Protein AF-A0A023FRC1-F1 (afdb_monomer_lite)

pLDDT: mean 77.92, std 14.31, range [42.81, 95.44]

InterPro domains:
  IPR000718 Peptidase M13 [PS51885] (28-302)
  IPR000718 Peptidase M13 [PTHR11733] (7-263)
  IPR008753 Peptidase M13, N-terminal domain [PF05649] (50-286)
  IPR024079 Metallopeptidase, catalytic domain superfamily [G3DSA:3.40.390.10] (29-72)
  IPR042089 Peptidase M13, domain 2 [G3DSA:1.10.1380.10] (73-301)

Structure (mmCIF, N/CA/C/O backbone):
data_AF-A0A023FRC1-F1
#
_entry.id   AF-A0A023FRC1-F1
#
loop_
_atom_site.group_PDB
_atom_site.id
_atom_site.type_symbol
_atom_site.label_atom_id
_atom_site.label_alt_id
_atom_site.label_comp_id
_atom_site.label_asym_id
_atom_site.label_entity_id
_atom_site.label_seq_id
_atom_site.pdbx_PDB_ins_code
_atom_site.Cartn_x
_atom_site.Cartn_y
_atom_site.Cartn_z
_atom_site.occupancy
_atom_site.B_iso_or_equiv
_atom_site.auth_seq_id
_atom_site.auth_comp_id
_atom_site.auth_asym_id
_atom_site.auth_atom_id
_atom_site.pdbx_PDB_model_num
ATOM 1 N N . MET A 1 1 ? 5.668 -62.336 -7.498 1.00 54.88 1 MET A N 1
ATOM 2 C CA . MET A 1 1 ? 6.835 -61.519 -7.099 1.00 54.88 1 MET A CA 1
ATOM 3 C C . MET A 1 1 ? 7.889 -61.416 -8.204 1.00 54.88 1 MET A C 1
ATOM 5 O O . MET A 1 1 ? 8.344 -60.314 -8.447 1.00 54.88 1 MET A O 1
ATOM 9 N N . LEU A 1 2 ? 8.191 -62.487 -8.959 1.00 43.59 2 LEU A N 1
ATOM 10 C CA . LEU A 1 2 ? 9.060 -62.403 -10.152 1.00 43.59 2 LEU A CA 1
ATOM 11 C C . LEU A 1 2 ? 8.442 -61.577 -11.306 1.00 43.59 2 LEU A C 1
ATOM 13 O O . LEU A 1 2 ? 9.123 -60.779 -11.933 1.00 43.59 2 LEU A O 1
ATOM 17 N N . PHE A 1 3 ? 7.129 -61.704 -11.534 1.00 45.53 3 PHE A N 1
ATOM 18 C CA . PHE A 1 3 ? 6.420 -60.962 -12.589 1.00 45.53 3 PHE A CA 1
ATOM 19 C C . PHE A 1 3 ? 6.357 -59.445 -12.359 1.00 45.53 3 PHE A C 1
ATOM 21 O O . PHE A 1 3 ? 6.369 -58.695 -13.324 1.00 45.53 3 PHE A O 1
ATOM 28 N N . LEU A 1 4 ? 6.349 -58.994 -11.100 1.00 45.00 4 LEU A N 1
ATOM 29 C CA . LEU A 1 4 ? 6.236 -57.573 -10.745 1.00 45.00 4 LEU A CA 1
ATOM 30 C C . LEU A 1 4 ? 7.567 -56.826 -10.950 1.00 45.00 4 LEU A C 1
ATOM 32 O O . LEU A 1 4 ? 7.576 -55.658 -11.324 1.00 45.00 4 LEU A O 1
ATOM 36 N N . ILE A 1 5 ? 8.689 -57.536 -10.782 1.00 53.19 5 ILE A N 1
ATOM 37 C CA . ILE A 1 5 ? 10.047 -57.029 -11.038 1.00 53.19 5 ILE A CA 1
ATOM 38 C C . ILE A 1 5 ? 10.306 -56.935 -12.550 1.00 53.19 5 ILE A C 1
ATOM 40 O O . ILE A 1 5 ? 10.905 -55.969 -13.016 1.00 53.19 5 ILE A O 1
ATOM 44 N N . ILE A 1 6 ? 9.789 -57.889 -13.333 1.00 55.00 6 ILE A N 1
ATOM 45 C CA . ILE A 1 6 ? 9.911 -57.877 -14.799 1.00 55.00 6 ILE A CA 1
ATOM 46 C C . ILE A 1 6 ? 9.065 -56.745 -15.406 1.00 55.00 6 ILE A C 1
ATOM 48 O O . ILE A 1 6 ? 9.533 -56.055 -16.307 1.00 55.00 6 ILE A O 1
ATOM 52 N N . THR A 1 7 ? 7.862 -56.479 -14.884 1.00 53.56 7 THR A N 1
ATOM 53 C CA . THR A 1 7 ? 7.031 -55.361 -15.368 1.00 53.56 7 THR A CA 1
ATOM 54 C C . THR A 1 7 ? 7.587 -53.987 -14.987 1.00 53.56 7 THR A C 1
ATOM 56 O O . THR A 1 7 ? 7.456 -53.059 -15.779 1.00 53.56 7 THR A O 1
ATOM 59 N N . LEU A 1 8 ? 8.253 -53.847 -13.831 1.00 50.69 8 LEU A N 1
ATOM 60 C CA . LEU A 1 8 ? 8.914 -52.591 -13.444 1.00 50.69 8 LEU A CA 1
ATOM 61 C C . LEU A 1 8 ? 10.175 -52.319 -14.284 1.00 50.69 8 LEU A C 1
ATOM 63 O O . LEU A 1 8 ? 10.405 -51.186 -14.697 1.00 50.69 8 LEU A O 1
ATOM 67 N N . GLY A 1 9 ? 10.956 -53.362 -14.593 1.00 51.59 9 GLY A N 1
ATOM 68 C CA . GLY A 1 9 ? 12.144 -53.247 -15.447 1.00 51.59 9 GLY A CA 1
ATOM 69 C C . GLY A 1 9 ? 11.817 -52.850 -16.890 1.00 51.59 9 GLY A C 1
ATOM 70 O O . GLY A 1 9 ? 12.551 -52.071 -17.494 1.00 51.59 9 GLY A O 1
ATOM 71 N N . ILE A 1 10 ? 10.682 -53.318 -17.424 1.00 54.44 10 ILE A N 1
ATOM 72 C CA . ILE A 1 10 ? 10.211 -52.942 -18.766 1.00 54.44 10 ILE A CA 1
ATOM 73 C C . ILE A 1 10 ? 9.696 -51.493 -18.781 1.00 54.44 10 ILE A C 1
ATOM 75 O O . ILE A 1 10 ? 9.973 -50.778 -19.739 1.00 54.44 10 ILE A O 1
ATOM 79 N N . LEU A 1 11 ? 9.044 -51.019 -17.708 1.00 49.12 11 LEU A N 1
ATOM 80 C CA . LEU A 1 11 ? 8.575 -49.629 -17.616 1.00 49.12 11 LEU A CA 1
ATOM 81 C C . LEU A 1 11 ? 9.739 -48.621 -17.492 1.00 49.12 11 LEU A C 1
ATOM 83 O O . LEU A 1 11 ? 9.712 -47.570 -18.133 1.00 49.12 11 LEU A O 1
ATOM 87 N N . CYS A 1 12 ? 10.793 -48.955 -16.735 1.00 50.50 12 CYS A N 1
ATOM 88 C CA . CYS A 1 12 ? 12.000 -48.124 -16.630 1.00 50.50 12 CYS A CA 1
ATOM 89 C C . CYS A 1 12 ? 12.817 -48.089 -17.933 1.00 50.50 12 CYS A C 1
ATOM 91 O O . CYS A 1 12 ? 13.351 -47.039 -18.284 1.00 50.50 12 CYS A O 1
ATOM 93 N N . ALA A 1 13 ? 12.872 -49.186 -18.696 1.00 49.69 13 ALA A N 1
ATOM 94 C CA . ALA A 1 13 ? 13.546 -49.198 -19.998 1.00 49.69 13 ALA A CA 1
ATOM 95 C C . ALA A 1 13 ? 12.800 -48.368 -21.063 1.00 49.69 13 ALA A C 1
ATOM 97 O O . ALA A 1 13 ? 13.441 -47.747 -21.910 1.00 49.69 13 ALA A O 1
ATOM 98 N N . THR A 1 14 ? 11.464 -48.293 -20.997 1.00 48.06 14 THR A N 1
ATOM 99 C CA . THR A 1 14 ? 10.665 -47.478 -21.930 1.00 48.06 14 THR A CA 1
ATOM 100 C C . THR A 1 14 ? 10.698 -45.978 -21.635 1.00 48.06 14 THR A C 1
ATOM 102 O O . THR A 1 14 ? 10.505 -45.188 -22.552 1.00 48.06 14 THR A O 1
ATOM 105 N N . ILE A 1 15 ? 10.985 -45.563 -20.395 1.00 50.31 15 ILE A N 1
ATOM 106 C CA . ILE A 1 15 ? 11.147 -44.135 -20.056 1.00 50.31 15 ILE A CA 1
ATOM 107 C C . ILE A 1 15 ? 12.578 -43.651 -20.370 1.00 50.31 15 ILE A C 1
ATOM 109 O O . ILE A 1 15 ? 12.763 -42.489 -20.715 1.00 50.31 15 ILE A O 1
ATOM 113 N N . CYS A 1 16 ? 13.575 -44.545 -20.380 1.00 48.94 16 CYS A N 1
ATOM 114 C CA . CYS A 1 16 ? 14.953 -44.217 -20.778 1.00 48.94 16 CYS A CA 1
ATOM 115 C C . CYS A 1 16 ? 15.256 -44.382 -22.281 1.00 48.94 16 CYS A C 1
ATOM 117 O O . CYS A 1 16 ? 16.395 -44.179 -22.690 1.00 48.94 16 CYS A O 1
ATOM 119 N N . THR A 1 17 ? 14.273 -44.725 -23.121 1.00 50.28 17 THR A N 1
ATOM 120 C CA . THR A 1 17 ? 14.446 -44.805 -24.587 1.00 50.28 17 THR A CA 1
ATOM 121 C C . THR A 1 17 ? 13.274 -44.173 -25.339 1.00 50.28 17 THR A C 1
ATOM 123 O O . THR A 1 17 ? 12.735 -44.729 -26.289 1.00 50.28 17 THR A O 1
ATOM 126 N N . SER A 1 18 ? 12.892 -42.953 -24.957 1.00 44.12 18 SER A N 1
ATOM 127 C CA . SER A 1 18 ? 12.226 -42.049 -25.902 1.00 44.12 18 SER A CA 1
ATOM 128 C C . SER A 1 18 ? 13.284 -41.435 -26.828 1.00 44.12 18 SER A C 1
ATOM 130 O O . SER A 1 18 ? 13.546 -40.233 -26.784 1.00 44.12 18 SER A O 1
ATOM 132 N N . GLU A 1 19 ? 13.909 -42.258 -27.672 1.00 50.81 19 GLU A N 1
ATOM 133 C CA . GLU A 1 19 ? 14.517 -41.744 -28.897 1.00 50.81 19 GLU A CA 1
ATOM 134 C C . GLU A 1 19 ? 13.359 -41.258 -29.772 1.00 50.81 19 GLU A C 1
ATOM 136 O O . GLU A 1 19 ? 12.632 -42.049 -30.378 1.00 50.81 19 GLU A O 1
ATOM 141 N N . GLY A 1 20 ? 13.124 -39.942 -29.769 1.00 46.12 20 GLY A N 1
ATOM 142 C CA . GLY A 1 20 ? 12.198 -39.325 -30.707 1.00 46.12 20 GLY A CA 1
ATOM 143 C C . GLY A 1 20 ? 12.551 -39.789 -32.118 1.00 46.12 20 GLY A C 1
ATOM 144 O O . GLY A 1 20 ? 13.726 -39.799 -32.486 1.00 46.12 20 GLY A O 1
ATOM 145 N N . GLN A 1 21 ? 11.545 -40.214 -32.891 1.00 46.22 21 GLN A N 1
ATOM 146 C CA . GLN A 1 21 ? 11.734 -40.567 -34.298 1.00 46.22 21 GLN A CA 1
ATOM 147 C C . GLN A 1 21 ? 12.604 -39.493 -34.967 1.00 46.22 21 GLN A C 1
ATOM 149 O O . GLN A 1 21 ? 12.268 -38.311 -34.842 1.00 46.22 21 GLN A O 1
ATOM 154 N N . PRO A 1 22 ? 13.693 -39.858 -35.671 1.00 46.12 22 PRO A N 1
ATOM 155 C CA . PRO A 1 22 ? 14.530 -38.877 -36.335 1.00 46.12 22 PRO A CA 1
ATOM 156 C C . PRO A 1 22 ? 13.689 -38.242 -37.436 1.00 46.12 22 PRO A C 1
ATOM 158 O O . PRO A 1 22 ? 13.474 -38.823 -38.503 1.00 46.12 22 PRO A O 1
ATOM 161 N N . SER A 1 23 ? 13.156 -37.054 -37.157 1.00 51.59 23 SER A N 1
ATOM 162 C CA . SER A 1 23 ? 12.504 -36.246 -38.167 1.00 51.59 23 SER A CA 1
ATOM 163 C C . SER A 1 23 ? 13.547 -35.970 -39.241 1.00 51.59 23 SER A C 1
ATOM 165 O O . SER A 1 23 ? 14.609 -35.409 -38.966 1.00 51.59 23 SER A O 1
ATOM 167 N N . LEU A 1 24 ? 13.259 -36.415 -40.461 1.00 54.09 24 LEU A N 1
ATOM 168 C CA . LEU A 1 24 ? 14.070 -36.227 -41.659 1.00 54.09 24 LEU A CA 1
ATOM 169 C C . LEU A 1 24 ? 14.078 -34.744 -42.057 1.00 54.09 24 LEU A C 1
ATOM 171 O O . LEU A 1 24 ? 13.397 -34.339 -42.993 1.00 54.09 24 LEU A O 1
ATOM 175 N N . ARG A 1 25 ? 14.824 -33.955 -41.283 1.00 52.91 25 ARG A N 1
ATOM 176 C CA . ARG A 1 25 ? 15.473 -32.667 -41.553 1.00 52.91 25 ARG A CA 1
ATOM 177 C C . ARG A 1 25 ? 15.903 -32.111 -40.199 1.00 52.91 25 ARG A C 1
ATOM 179 O O . ARG A 1 25 ? 15.085 -31.606 -39.441 1.00 52.91 25 ARG A O 1
ATOM 186 N N . ASN A 1 26 ? 17.201 -32.182 -39.916 1.00 58.50 26 ASN A N 1
ATOM 187 C CA . ASN A 1 26 ? 17.815 -31.335 -38.900 1.00 58.50 26 ASN A CA 1
ATOM 188 C C . ASN A 1 26 ? 17.793 -29.894 -39.428 1.00 58.50 26 ASN A C 1
ATOM 190 O O . ASN A 1 26 ? 18.807 -29.388 -39.910 1.00 58.50 26 ASN A O 1
ATOM 194 N N . GLU A 1 27 ? 16.630 -29.248 -39.406 1.00 75.00 27 GLU A N 1
ATOM 195 C CA . GLU A 1 27 ? 16.525 -27.799 -39.561 1.00 75.00 27 GLU A CA 1
ATOM 196 C C . GLU A 1 27 ? 17.062 -27.171 -38.272 1.00 75.00 27 GLU A C 1
ATOM 198 O O . GLU A 1 27 ? 16.331 -26.743 -37.385 1.00 75.00 27 GLU A O 1
ATOM 203 N N . VAL A 1 28 ? 18.391 -27.198 -38.134 1.00 82.25 28 VAL A N 1
ATOM 204 C CA . VAL A 1 28 ? 19.086 -26.439 -37.100 1.00 82.25 28 VAL A CA 1
ATOM 205 C C . VAL A 1 28 ? 18.843 -24.973 -37.415 1.00 82.25 28 VAL A C 1
ATOM 207 O O . VAL A 1 28 ? 19.271 -24.482 -38.465 1.00 82.25 28 VAL A O 1
ATOM 210 N N . CYS A 1 29 ? 18.151 -24.283 -36.511 1.00 83.31 29 CYS A N 1
ATOM 211 C CA . CYS A 1 29 ? 17.964 -22.849 -36.627 1.00 83.31 29 CYS A CA 1
ATOM 212 C C . CYS A 1 29 ? 19.338 -22.167 -36.632 1.00 83.31 29 CYS A C 1
ATOM 214 O O . CYS A 1 29 ? 20.086 -22.225 -35.656 1.00 83.31 29 CYS A O 1
ATOM 216 N N . ASN A 1 30 ? 19.685 -21.557 -37.764 1.00 84.94 30 ASN A N 1
ATOM 217 C CA . ASN A 1 30 ? 20.978 -20.909 -37.979 1.00 84.94 30 ASN A CA 1
ATOM 218 C C . ASN A 1 30 ? 20.914 -19.381 -37.888 1.00 84.94 30 ASN A C 1
ATOM 220 O O . ASN A 1 30 ? 21.939 -18.725 -38.110 1.00 84.94 30 ASN A O 1
ATOM 224 N N . GLU A 1 31 ? 19.737 -18.845 -37.565 1.00 90.44 31 GLU A N 1
ATOM 225 C CA . GLU A 1 31 ? 19.507 -17.431 -37.286 1.00 90.44 31 GLU A CA 1
ATOM 226 C C . GLU A 1 31 ? 20.343 -16.981 -36.082 1.00 90.44 31 GLU A C 1
ATOM 228 O O . GLU A 1 31 ? 20.708 -17.784 -35.213 1.00 90.44 31 GLU A O 1
ATOM 233 N N . THR A 1 32 ? 20.701 -15.700 -36.062 1.00 87.94 32 THR A N 1
ATOM 234 C CA . THR A 1 32 ? 21.573 -15.122 -35.032 1.00 87.94 32 THR A CA 1
ATOM 235 C C . THR A 1 32 ? 20.936 -15.270 -33.656 1.00 87.94 32 THR A C 1
ATOM 237 O O . THR A 1 32 ? 21.582 -15.727 -32.719 1.00 87.94 32 THR A O 1
ATOM 240 N N . GLU A 1 33 ? 19.639 -15.010 -33.578 1.00 81.25 33 GLU A N 1
ATOM 241 C CA . GLU A 1 33 ? 18.806 -15.074 -32.387 1.00 81.25 33 GLU A CA 1
ATOM 242 C C . GLU A 1 33 ? 18.804 -16.487 -31.784 1.00 81.25 33 GLU A C 1
ATOM 244 O O . GLU A 1 33 ? 18.966 -16.660 -30.578 1.00 81.25 33 GLU A O 1
ATOM 249 N N . CYS A 1 34 ? 18.710 -17.521 -32.628 1.00 84.75 34 CYS A N 1
ATOM 250 C CA . CYS A 1 34 ? 18.784 -18.915 -32.192 1.00 84.75 34 CYS A CA 1
ATOM 251 C C . CYS A 1 34 ? 20.164 -19.289 -31.642 1.00 84.75 34 CYS A C 1
ATOM 253 O O . CYS A 1 34 ? 20.260 -20.054 -30.682 1.00 84.75 34 CYS A O 1
ATOM 255 N N . LYS A 1 35 ? 21.241 -18.767 -32.240 1.00 90.38 35 LYS A N 1
ATOM 256 C CA . LYS A 1 35 ? 22.614 -19.023 -31.780 1.00 90.38 35 LYS A CA 1
ATOM 257 C C . LYS A 1 35 ? 22.910 -18.307 -30.469 1.00 90.38 35 LYS A C 1
ATOM 259 O O . LYS A 1 35 ? 23.503 -18.917 -29.587 1.00 90.38 35 LYS A O 1
ATOM 264 N N . GLU A 1 36 ? 22.475 -17.057 -30.338 1.00 83.06 36 GLU A N 1
ATOM 265 C CA . GLU A 1 36 ? 22.588 -16.276 -29.104 1.00 83.06 36 GLU A CA 1
ATOM 266 C C . GLU A 1 36 ? 21.811 -16.944 -27.967 1.00 83.06 36 GLU A C 1
ATOM 268 O O . GLU A 1 36 ? 22.371 -17.183 -26.900 1.00 83.06 36 GLU A O 1
ATOM 273 N N . PHE A 1 37 ? 20.568 -17.359 -28.220 1.00 79.31 37 PHE A N 1
ATOM 274 C CA . PHE A 1 37 ? 19.750 -18.052 -27.226 1.00 79.31 37 PHE A CA 1
ATOM 275 C C . PHE A 1 37 ? 20.332 -19.414 -26.820 1.00 79.31 37 PHE A C 1
ATOM 277 O O . PHE A 1 37 ? 20.408 -19.735 -25.636 1.00 79.31 37 PHE A O 1
ATOM 284 N N . ALA A 1 38 ? 20.803 -20.211 -27.784 1.00 88.81 38 ALA A N 1
ATOM 285 C CA . ALA A 1 38 ? 21.448 -21.489 -27.489 1.00 88.81 38 ALA A CA 1
ATOM 286 C C . ALA A 1 38 ? 22.764 -21.318 -26.713 1.00 88.81 38 ALA A C 1
ATOM 288 O O . ALA A 1 38 ? 23.109 -22.173 -25.896 1.00 88.81 38 ALA A O 1
ATOM 289 N N . GLN A 1 39 ? 23.507 -20.240 -26.972 1.00 87.94 39 GLN A N 1
ATOM 290 C CA . GLN A 1 39 ? 24.715 -19.913 -26.223 1.00 87.94 39 GLN A CA 1
ATOM 291 C C . GLN A 1 39 ? 24.378 -19.498 -24.789 1.00 87.94 39 GLN A C 1
ATOM 293 O O . GLN A 1 39 ? 25.042 -19.961 -23.867 1.00 87.94 39 GLN A O 1
ATOM 298 N N . GLU A 1 40 ? 23.330 -18.698 -24.598 1.00 82.94 40 GLU A N 1
ATOM 299 C CA . GLU A 1 40 ? 22.865 -18.283 -23.274 1.00 82.94 40 GLU A CA 1
ATOM 300 C C . GLU A 1 40 ? 22.461 -19.486 -22.414 1.00 82.94 40 GLU A C 1
ATOM 302 O O . GLU A 1 40 ? 22.956 -19.634 -21.300 1.00 82.94 40 GLU A O 1
ATOM 307 N N . ILE A 1 41 ? 21.668 -20.414 -22.965 1.00 84.56 41 ILE A N 1
ATOM 308 C CA . ILE A 1 41 ? 21.308 -21.663 -22.273 1.00 84.56 41 ILE A CA 1
ATOM 309 C C . ILE A 1 41 ? 22.569 -22.436 -21.871 1.00 84.56 41 ILE A C 1
ATOM 311 O O . ILE A 1 41 ? 22.711 -22.838 -20.720 1.00 84.56 41 ILE A O 1
ATOM 315 N N . LYS A 1 42 ? 23.520 -22.616 -22.796 1.00 88.19 42 LYS A N 1
ATOM 316 C CA . LYS A 1 42 ? 24.766 -23.349 -22.516 1.00 88.19 42 LYS A CA 1
ATOM 317 C C . LYS A 1 42 ? 25.620 -22.698 -21.435 1.00 88.19 42 LYS A C 1
ATOM 319 O O . LYS A 1 42 ? 26.295 -23.417 -20.708 1.00 88.19 42 LYS A O 1
ATOM 324 N N . ASN A 1 43 ? 25.620 -21.371 -21.351 1.00 86.50 43 ASN A N 1
ATOM 325 C CA . ASN A 1 43 ? 26.393 -20.645 -20.348 1.00 86.50 43 ASN A CA 1
ATOM 326 C C . ASN A 1 43 ? 25.833 -20.854 -18.928 1.00 86.50 43 ASN A C 1
ATOM 328 O O . ASN A 1 43 ? 26.593 -20.774 -17.968 1.00 86.50 43 ASN A O 1
ATOM 332 N N . GLN A 1 44 ? 24.534 -21.140 -18.795 1.00 86.38 44 GLN A N 1
ATOM 333 C CA . GLN A 1 44 ? 23.852 -21.346 -17.509 1.00 86.38 44 GLN A CA 1
ATOM 334 C C . GLN A 1 44 ? 23.908 -22.804 -17.018 1.00 86.38 44 GLN A C 1
ATOM 336 O O . GLN A 1 44 ? 23.834 -23.069 -15.815 1.00 86.38 44 GLN A O 1
ATOM 341 N N . MET A 1 45 ? 24.083 -23.750 -17.941 1.00 90.12 45 MET A N 1
ATOM 342 C CA . MET A 1 45 ? 24.200 -25.174 -17.633 1.00 90.12 45 MET A CA 1
ATOM 343 C C . MET A 1 45 ? 25.449 -25.470 -16.800 1.00 90.12 45 MET A C 1
ATOM 345 O O . MET A 1 45 ? 26.536 -24.974 -17.101 1.00 90.12 45 MET A O 1
ATOM 349 N N . GLY A 1 46 ? 25.305 -26.300 -15.767 1.00 89.81 46 GLY A N 1
ATOM 350 C CA . GLY A 1 46 ? 26.421 -26.781 -14.954 1.00 89.81 46 GLY A CA 1
ATOM 351 C C . GLY A 1 46 ? 27.072 -28.042 -15.517 1.00 89.81 46 GLY A C 1
ATOM 352 O O . GLY A 1 46 ? 26.816 -28.469 -16.642 1.00 89.81 46 GLY A O 1
ATOM 353 N N . SER A 1 47 ? 27.964 -28.640 -14.729 1.00 93.06 47 SER A N 1
ATOM 354 C CA . SER A 1 47 ? 28.814 -29.757 -15.163 1.00 93.06 47 SER A CA 1
ATOM 355 C C . SER A 1 47 ? 28.237 -31.145 -14.879 1.00 93.06 47 SER A C 1
ATOM 357 O O . SER A 1 47 ? 28.787 -32.133 -15.369 1.00 93.06 47 SER A O 1
ATOM 359 N N . SER A 1 48 ? 27.165 -31.242 -14.089 1.00 91.62 48 SER A N 1
ATOM 360 C CA . SER A 1 48 ? 26.564 -32.530 -13.725 1.00 91.62 48 SER A CA 1
ATOM 361 C C . SER A 1 48 ? 25.847 -33.191 -14.895 1.00 91.62 48 SER A C 1
ATOM 363 O O . SER A 1 48 ? 25.375 -32.522 -15.802 1.00 91.62 48 SER A O 1
ATOM 365 N N . GLU A 1 49 ? 25.713 -34.516 -14.879 1.00 92.38 49 GLU A N 1
ATOM 366 C CA . GLU A 1 49 ? 24.871 -35.209 -15.857 1.00 92.38 49 GLU A CA 1
ATOM 367 C C . GLU A 1 49 ? 23.374 -35.033 -15.537 1.00 92.38 49 GLU A C 1
ATOM 369 O O . GLU A 1 49 ? 22.990 -35.109 -14.365 1.00 92.38 49 GLU A O 1
ATOM 374 N N . PRO A 1 50 ? 22.496 -34.913 -16.554 1.00 87.38 50 PRO A N 1
ATOM 375 C CA . PRO A 1 50 ? 21.065 -34.660 -16.354 1.00 87.38 50 PRO A CA 1
ATOM 376 C C . PRO A 1 50 ? 20.353 -35.753 -15.552 1.00 87.38 50 PRO A C 1
ATOM 378 O O . PRO A 1 50 ? 19.377 -35.477 -14.863 1.00 87.38 50 PRO A O 1
ATOM 381 N N . CYS A 1 51 ? 20.825 -36.998 -15.638 1.00 91.62 51 CYS A N 1
ATOM 382 C CA . CYS A 1 51 ? 20.235 -38.133 -14.927 1.00 91.62 51 CYS A CA 1
ATOM 383 C C . CYS A 1 51 ? 20.728 -38.276 -13.478 1.00 91.62 51 CYS A C 1
ATOM 385 O O . CYS A 1 51 ? 20.184 -39.098 -12.744 1.00 91.62 51 CYS A O 1
ATOM 387 N N . HIS A 1 52 ? 21.747 -37.510 -13.079 1.00 91.25 52 HIS A N 1
ATOM 388 C CA . HIS A 1 52 ? 22.342 -37.551 -11.743 1.00 91.25 52 HIS A CA 1
ATOM 389 C C . HIS A 1 52 ? 21.942 -36.329 -10.914 1.00 91.25 52 HIS A C 1
ATOM 391 O O . HIS A 1 52 ? 21.480 -36.479 -9.786 1.00 91.25 52 HIS A O 1
ATOM 397 N N . ASP A 1 53 ? 22.073 -35.135 -11.490 1.00 84.69 53 ASP A N 1
ATOM 398 C CA . ASP A 1 53 ? 21.648 -33.879 -10.882 1.00 84.69 53 ASP A CA 1
AT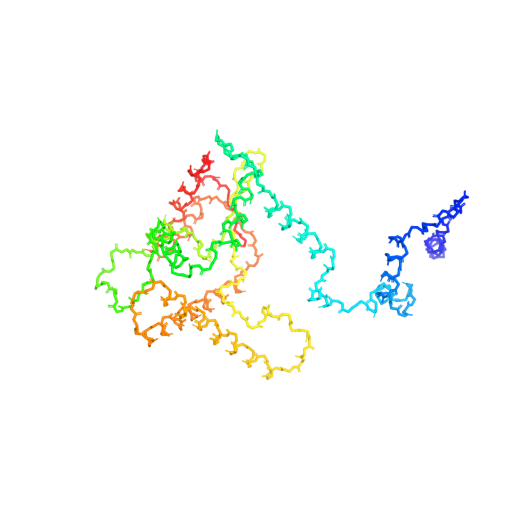OM 399 C C . ASP A 1 53 ? 21.145 -32.954 -11.993 1.00 84.69 53 ASP A C 1
ATOM 401 O O . ASP A 1 53 ? 21.889 -32.173 -12.589 1.00 84.69 53 ASP A O 1
ATOM 405 N N . PHE A 1 54 ? 19.856 -33.097 -12.311 1.00 89.94 54 PHE A N 1
ATOM 406 C CA . PHE A 1 54 ? 19.208 -32.294 -13.344 1.00 89.94 54 PHE A CA 1
ATOM 407 C C . PHE A 1 54 ? 19.220 -30.801 -12.996 1.00 89.94 54 PHE A C 1
ATOM 409 O O . PHE A 1 54 ? 19.318 -29.966 -13.893 1.00 89.94 54 PHE A O 1
ATOM 416 N N . HIS A 1 55 ? 19.163 -30.461 -11.704 1.00 84.50 55 HIS A N 1
ATOM 417 C CA . HIS A 1 55 ? 19.207 -29.077 -11.254 1.00 84.50 55 HIS A CA 1
ATOM 418 C C . HIS A 1 55 ? 20.574 -28.456 -11.554 1.00 84.50 55 HIS A C 1
ATOM 420 O O . HIS A 1 55 ? 20.635 -27.414 -12.198 1.00 84.50 55 HIS A O 1
ATOM 426 N N . ASN A 1 56 ? 21.681 -29.111 -11.194 1.00 89.31 56 ASN A N 1
ATOM 427 C CA . ASN A 1 56 ? 23.012 -28.631 -11.565 1.00 89.31 56 ASN A CA 1
ATOM 428 C C . ASN A 1 56 ? 23.258 -28.712 -13.081 1.00 89.31 56 ASN A C 1
ATOM 430 O O . ASN A 1 56 ? 23.872 -27.813 -13.640 1.00 89.31 56 ASN A O 1
ATOM 434 N N . TYR A 1 57 ? 22.757 -29.725 -13.787 1.00 91.50 57 TYR A N 1
ATOM 435 C CA . TYR A 1 57 ? 22.899 -29.783 -15.245 1.00 91.50 57 TYR A CA 1
ATOM 436 C C . TYR A 1 57 ? 22.272 -28.564 -15.938 1.00 91.50 57 TYR A C 1
ATOM 438 O O . TYR A 1 57 ? 22.891 -27.978 -16.822 1.00 91.50 57 TYR A O 1
ATOM 446 N N . VAL A 1 58 ? 21.067 -28.157 -15.526 1.00 86.56 58 VAL A N 1
ATOM 447 C CA . VAL A 1 58 ? 20.348 -27.032 -16.147 1.00 86.56 58 VAL A CA 1
ATOM 448 C C . VAL A 1 58 ? 20.788 -25.677 -15.584 1.00 86.56 58 VAL A C 1
ATOM 450 O O . VAL A 1 58 ? 20.939 -24.732 -16.351 1.00 86.56 58 VAL A O 1
ATOM 453 N N . CYS A 1 59 ? 21.027 -25.587 -14.275 1.00 85.00 59 CYS A N 1
ATOM 454 C CA . CYS A 1 59 ? 21.218 -24.330 -13.546 1.00 85.00 59 CYS A CA 1
ATOM 455 C C . CYS A 1 59 ? 22.563 -24.236 -12.810 1.00 85.00 59 CYS A C 1
ATOM 457 O O . CYS A 1 59 ? 22.776 -23.318 -12.031 1.00 85.00 59 CYS A O 1
ATOM 459 N N . GLY A 1 60 ? 23.483 -25.183 -12.972 1.00 85.81 60 GLY A N 1
ATOM 460 C CA . GLY A 1 60 ? 24.664 -25.271 -12.105 1.00 85.81 60 GLY A CA 1
ATOM 461 C C . GLY A 1 60 ? 25.684 -24.148 -12.278 1.00 85.81 60 GLY A C 1
ATOM 462 O O . GLY A 1 60 ? 26.494 -23.950 -11.379 1.00 85.81 60 GLY A O 1
ATOM 463 N N . ASN A 1 61 ? 25.632 -23.414 -13.392 1.00 87.19 61 ASN A N 1
ATOM 464 C CA . ASN A 1 61 ? 26.352 -22.151 -13.579 1.00 87.19 61 ASN A CA 1
ATOM 465 C C . ASN A 1 61 ? 25.405 -20.939 -13.565 1.00 87.19 61 ASN A C 1
ATOM 467 O O . ASN A 1 61 ? 25.852 -19.800 -13.709 1.00 87.19 61 ASN A O 1
ATOM 471 N N . TRP A 1 62 ? 24.101 -21.168 -13.405 1.00 78.19 62 TRP A N 1
ATOM 472 C CA . TRP A 1 62 ? 23.126 -20.112 -13.209 1.00 78.19 62 TRP A CA 1
ATOM 473 C C . TRP A 1 62 ? 23.306 -19.567 -11.797 1.00 78.19 62 TRP A C 1
ATOM 475 O O . TRP A 1 62 ? 23.080 -20.256 -10.808 1.00 78.19 62 TRP A O 1
ATOM 485 N N . THR A 1 63 ? 23.737 -18.316 -11.694 1.00 64.81 63 THR A N 1
ATOM 486 C CA . THR A 1 63 ? 24.074 -17.701 -10.408 1.00 64.81 63 THR A CA 1
ATOM 487 C C . THR A 1 63 ? 22.857 -17.302 -9.584 1.00 64.81 63 THR A C 1
ATOM 489 O O . THR A 1 63 ? 23.054 -16.717 -8.530 1.00 64.81 63 THR A O 1
ATOM 492 N N . GLY A 1 64 ? 21.627 -17.598 -10.032 1.00 56.94 64 GLY A N 1
ATOM 493 C CA . GLY A 1 64 ? 20.372 -17.434 -9.281 1.00 56.94 64 GLY A CA 1
ATOM 494 C C . GLY A 1 64 ? 19.976 -15.998 -8.905 1.00 56.94 64 GLY A C 1
ATOM 495 O O . GLY A 1 64 ? 18.792 -15.709 -8.799 1.00 56.94 64 GLY A O 1
ATOM 496 N N . ALA A 1 65 ? 20.942 -15.089 -8.778 1.00 47.28 65 ALA A N 1
ATOM 497 C CA . ALA A 1 65 ? 20.832 -13.839 -8.036 1.00 47.28 65 ALA A CA 1
ATOM 498 C C . ALA A 1 65 ? 21.339 -12.607 -8.810 1.00 47.28 65 ALA A C 1
ATOM 500 O O . ALA A 1 65 ? 21.212 -11.478 -8.345 1.00 47.28 65 ALA A O 1
ATOM 501 N N . GLN A 1 66 ? 21.828 -12.755 -10.047 1.00 49.25 66 GLN A N 1
ATOM 502 C CA . GLN A 1 66 ? 22.052 -11.597 -10.930 1.00 49.25 66 GLN A CA 1
ATOM 503 C C . GLN A 1 66 ? 20.771 -11.143 -11.658 1.00 49.25 66 GLN A C 1
ATOM 505 O O . GLN A 1 66 ? 20.818 -10.701 -12.801 1.00 49.25 66 GLN A O 1
ATOM 510 N N . GLU A 1 67 ? 19.615 -11.168 -10.985 1.00 45.91 67 GLU A N 1
ATOM 511 C CA . GLU A 1 67 ? 18.496 -10.279 -11.351 1.00 45.91 67 GLU A CA 1
ATOM 512 C C . GLU A 1 67 ? 18.741 -8.812 -10.953 1.00 45.91 67 GLU A C 1
ATOM 514 O O . GLU A 1 67 ? 17.924 -7.943 -11.255 1.00 45.91 67 GLU A O 1
ATOM 519 N N . LEU A 1 68 ? 19.902 -8.521 -10.357 1.00 47.09 68 LEU A N 1
ATOM 520 C CA . LEU A 1 68 ? 20.429 -7.169 -10.175 1.00 47.09 68 LEU A CA 1
ATOM 521 C C . LEU A 1 68 ? 21.071 -6.592 -11.446 1.00 47.09 68 LEU A C 1
ATOM 523 O O . LEU A 1 68 ? 21.127 -5.371 -11.586 1.00 47.09 68 LEU A O 1
ATOM 527 N N . GLU A 1 69 ? 21.539 -7.433 -12.377 1.00 51.41 69 GLU A N 1
ATOM 528 C CA . GLU A 1 69 ? 22.076 -6.939 -13.645 1.00 51.41 69 GLU A CA 1
ATOM 529 C C . GLU A 1 69 ? 20.912 -6.655 -14.608 1.00 51.41 69 GLU A C 1
ATOM 531 O O . GLU A 1 69 ? 20.092 -7.544 -14.878 1.00 51.41 69 GLU A O 1
ATOM 536 N N . PRO A 1 70 ? 20.793 -5.418 -15.121 1.00 51.81 70 PRO A N 1
ATOM 537 C CA . PRO A 1 70 ? 19.682 -5.031 -15.973 1.00 51.81 70 PRO A CA 1
ATOM 538 C C . PRO A 1 70 ? 19.571 -5.971 -17.177 1.00 51.81 70 PRO A C 1
ATOM 540 O O . PRO A 1 70 ? 20.463 -6.031 -18.025 1.00 51.81 70 PRO A O 1
ATOM 543 N N . LYS A 1 71 ? 18.474 -6.739 -17.268 1.00 58.69 71 LYS A N 1
ATOM 544 C CA . LYS A 1 71 ? 18.253 -7.621 -18.422 1.00 58.69 71 LYS A CA 1
ATOM 545 C C . LYS A 1 71 ? 18.176 -6.735 -19.669 1.00 58.69 71 LYS A C 1
ATOM 547 O O . LYS A 1 71 ? 17.222 -5.956 -19.772 1.00 58.69 71 LYS A O 1
ATOM 552 N N . PRO A 1 72 ? 19.072 -6.899 -20.663 1.00 62.75 72 PRO A N 1
ATOM 553 C CA . PRO A 1 72 ? 19.096 -6.035 -21.841 1.00 62.75 72 PRO A CA 1
ATOM 554 C C . PRO A 1 72 ? 17.753 -5.984 -22.569 1.00 62.75 72 PRO A C 1
ATOM 556 O O . PRO A 1 72 ? 17.416 -4.971 -23.167 1.00 62.75 72 PRO A O 1
ATOM 559 N N . LEU A 1 73 ? 16.955 -7.057 -22.499 1.00 64.94 73 LEU A N 1
ATOM 560 C CA . LEU A 1 73 ? 15.615 -7.101 -23.079 1.00 64.94 73 LEU A CA 1
ATOM 561 C C . LEU A 1 73 ? 14.603 -6.231 -22.317 1.00 64.94 73 LEU A C 1
ATOM 563 O O . LEU A 1 73 ? 13.819 -5.535 -22.958 1.00 64.94 73 LEU A O 1
ATOM 567 N N . LYS A 1 74 ? 14.623 -6.248 -20.977 1.00 70.62 74 LYS A N 1
ATOM 568 C CA . LYS A 1 74 ? 13.756 -5.402 -20.142 1.00 70.62 74 LYS A CA 1
ATOM 569 C C . LYS A 1 74 ? 14.130 -3.939 -20.343 1.00 70.62 74 LYS A C 1
ATOM 571 O O . LYS A 1 74 ? 13.256 -3.132 -20.633 1.00 70.62 74 LYS A O 1
ATOM 576 N N . ASP A 1 75 ? 15.419 -3.629 -20.318 1.00 74.06 75 ASP A N 1
ATOM 577 C CA . ASP A 1 75 ? 15.925 -2.278 -20.544 1.00 74.06 75 ASP A CA 1
ATOM 578 C C . ASP A 1 75 ? 15.638 -1.781 -21.953 1.00 74.06 75 ASP A C 1
ATOM 580 O O . ASP A 1 75 ? 15.195 -0.652 -22.134 1.00 74.06 75 ASP A O 1
ATOM 584 N N . LYS A 1 76 ? 15.829 -2.629 -22.967 1.00 78.19 76 LYS A N 1
ATOM 585 C CA . LYS A 1 76 ? 15.492 -2.293 -24.351 1.00 78.19 76 LYS A CA 1
ATOM 586 C C . LYS A 1 76 ? 13.991 -2.091 -24.514 1.00 78.19 76 LYS A C 1
ATOM 588 O O . LYS A 1 76 ? 13.603 -1.156 -25.201 1.00 78.19 76 LYS A O 1
ATOM 593 N N . ALA A 1 77 ? 13.151 -2.912 -23.887 1.00 81.44 77 ALA A N 1
ATOM 594 C CA . ALA A 1 77 ? 11.701 -2.744 -23.931 1.00 81.44 77 ALA A CA 1
ATOM 595 C C . ALA A 1 77 ? 11.252 -1.457 -23.221 1.00 81.44 77 ALA A C 1
ATOM 597 O O . ALA A 1 77 ? 10.470 -0.696 -23.788 1.00 81.44 77 ALA A O 1
ATOM 598 N N . VAL A 1 78 ? 11.783 -1.179 -22.026 1.00 83.75 78 VAL A N 1
ATOM 599 C CA . VAL A 1 78 ? 11.523 0.057 -21.271 1.00 83.75 78 VAL A CA 1
ATOM 600 C C . VAL A 1 78 ? 12.005 1.272 -22.054 1.00 83.75 78 VAL A C 1
ATOM 602 O O . VAL A 1 78 ? 11.260 2.236 -22.186 1.00 83.75 78 VAL A O 1
ATOM 605 N N . LYS A 1 79 ? 13.206 1.213 -22.634 1.00 85.12 79 LYS A N 1
ATOM 606 C CA . LYS A 1 79 ? 13.761 2.282 -23.463 1.00 85.12 79 LYS A CA 1
ATOM 607 C C . LYS A 1 79 ? 12.928 2.518 -24.715 1.00 85.12 79 LYS A C 1
ATOM 609 O O . LYS A 1 79 ? 12.577 3.653 -24.985 1.00 85.12 79 LYS A O 1
ATOM 614 N N . VAL A 1 80 ? 12.560 1.467 -25.448 1.00 88.62 80 VAL A N 1
ATOM 615 C CA . VAL A 1 80 ? 11.688 1.592 -26.626 1.00 88.62 80 VAL A CA 1
ATOM 616 C C . VAL A 1 80 ? 10.346 2.206 -26.235 1.00 88.62 80 VAL A C 1
ATOM 618 O O . VAL A 1 80 ? 9.842 3.067 -26.949 1.00 88.62 80 VAL A O 1
ATOM 621 N N . LEU A 1 81 ? 9.770 1.805 -25.100 1.00 86.81 81 LEU A N 1
ATOM 622 C CA . LEU A 1 81 ? 8.535 2.400 -24.598 1.00 86.81 81 LEU A CA 1
ATOM 623 C C . LEU A 1 81 ? 8.721 3.882 -24.239 1.00 86.81 81 LEU A C 1
ATOM 625 O O . LEU A 1 81 ? 7.889 4.696 -24.629 1.00 86.81 81 LEU A O 1
ATOM 629 N N . ALA A 1 82 ? 9.799 4.237 -23.541 1.00 86.00 82 ALA A N 1
ATOM 630 C CA . ALA A 1 82 ? 10.133 5.620 -23.212 1.00 86.00 82 ALA A CA 1
ATOM 631 C C . ALA A 1 82 ? 10.318 6.465 -24.483 1.00 86.00 82 ALA A C 1
ATOM 633 O O . ALA A 1 82 ? 9.658 7.489 -24.625 1.00 86.00 82 ALA A O 1
ATOM 634 N N . ASP A 1 83 ? 11.104 5.983 -25.450 1.00 87.50 83 ASP A N 1
ATOM 635 C CA . ASP A 1 83 ? 11.341 6.638 -26.740 1.00 87.50 83 ASP A CA 1
ATOM 636 C C . ASP A 1 83 ? 10.016 6.863 -27.500 1.00 87.50 83 ASP A C 1
ATOM 638 O O . ASP A 1 83 ? 9.780 7.938 -28.055 1.00 87.50 83 ASP A O 1
ATOM 642 N N . LEU A 1 84 ? 9.112 5.871 -27.497 1.00 88.19 84 LEU A N 1
ATOM 643 C CA . LEU A 1 84 ? 7.781 5.986 -28.104 1.00 88.19 84 LEU A CA 1
ATOM 644 C C . LEU A 1 84 ? 6.912 7.039 -27.406 1.00 88.19 84 LEU A C 1
ATOM 646 O O . LEU A 1 84 ? 6.202 7.785 -28.081 1.00 88.19 84 LEU A O 1
ATOM 650 N N . LEU A 1 85 ? 6.945 7.095 -26.074 1.00 88.12 85 LEU A N 1
ATOM 651 C CA . LEU A 1 85 ? 6.161 8.045 -25.283 1.00 88.12 85 LEU A CA 1
ATOM 652 C C . LEU A 1 85 ? 6.726 9.471 -25.360 1.00 88.12 85 LEU A C 1
ATOM 654 O O . LEU A 1 85 ? 5.949 10.421 -25.344 1.00 88.12 85 LEU A O 1
ATOM 658 N N . GLU A 1 86 ? 8.043 9.631 -25.497 1.00 84.19 86 GLU A N 1
ATOM 659 C CA . GLU A 1 86 ? 8.707 10.925 -25.703 1.00 84.19 86 GLU A CA 1
ATOM 660 C C . GLU A 1 86 ? 8.471 11.486 -27.104 1.00 84.19 86 GLU A C 1
ATOM 662 O O . GLU A 1 86 ? 8.224 12.682 -27.264 1.00 84.19 86 GLU A O 1
ATOM 667 N N . ALA A 1 87 ? 8.520 10.625 -28.122 1.00 83.75 87 ALA A N 1
ATOM 668 C CA . ALA A 1 87 ? 8.260 11.014 -29.503 1.00 83.75 87 ALA A CA 1
ATOM 669 C C . ALA A 1 87 ? 6.767 11.252 -29.784 1.00 83.75 87 ALA A C 1
ATOM 671 O O . ALA A 1 87 ? 6.417 11.873 -30.794 1.00 83.75 87 ALA A O 1
ATOM 672 N N . ALA A 1 88 ? 5.875 10.760 -28.920 1.00 81.50 88 ALA A N 1
ATOM 673 C CA . ALA A 1 88 ? 4.445 10.957 -29.067 1.00 81.50 88 ALA A CA 1
ATOM 674 C C . ALA A 1 88 ? 4.084 12.435 -28.862 1.00 81.50 88 ALA A C 1
ATOM 676 O O . ALA A 1 88 ? 3.960 12.927 -27.742 1.00 81.50 88 ALA A O 1
ATOM 677 N N . TYR A 1 89 ? 3.843 13.134 -29.972 1.00 68.25 89 TYR A N 1
ATOM 678 C CA . TYR A 1 89 ? 3.311 14.496 -29.979 1.00 68.25 89 TYR A CA 1
ATOM 679 C C . TYR A 1 89 ? 2.029 14.565 -30.824 1.00 68.25 89 TYR A C 1
ATOM 681 O O . TYR A 1 89 ? 2.060 15.015 -31.973 1.00 68.25 89 TYR A O 1
ATOM 689 N N . PRO A 1 90 ? 0.888 14.059 -30.321 1.00 62.78 90 PRO A N 1
ATOM 690 C CA . PRO A 1 90 ? -0.366 14.107 -31.055 1.00 62.78 90 PRO A CA 1
ATOM 691 C C . PRO A 1 90 ? -1.065 15.459 -30.847 1.00 62.78 90 PRO A C 1
ATOM 693 O O . PRO A 1 90 ? -0.923 16.079 -29.789 1.00 62.78 90 PRO A O 1
ATOM 696 N N . PRO A 1 91 ? -1.881 15.922 -31.807 1.00 64.44 91 PRO A N 1
ATOM 697 C CA . PRO A 1 91 ? -2.892 16.921 -31.496 1.00 64.44 91 PRO A CA 1
ATOM 698 C C . PRO A 1 91 ? -3.863 16.317 -30.473 1.00 64.44 91 PRO A C 1
ATOM 700 O O . PRO A 1 91 ? -4.527 15.328 -30.767 1.00 64.44 91 PRO A O 1
ATOM 703 N N . TRP A 1 92 ? -3.920 16.896 -29.275 1.00 74.88 92 TRP A N 1
ATOM 704 C CA . TRP A 1 92 ? -4.757 16.398 -28.185 1.00 74.88 92 TRP A CA 1
ATOM 705 C C . TRP A 1 92 ? -6.237 16.466 -28.557 1.00 74.88 92 TRP A C 1
ATOM 707 O O . TRP A 1 92 ? -6.775 17.552 -28.797 1.00 74.88 92 TRP A O 1
ATOM 717 N N . THR A 1 93 ? -6.891 15.308 -28.618 1.00 74.31 93 THR A N 1
ATOM 718 C CA . THR A 1 93 ? -8.344 15.233 -28.788 1.00 74.31 93 THR A CA 1
ATOM 719 C C . THR A 1 93 ? -9.075 15.474 -27.462 1.00 74.31 93 THR A C 1
ATOM 721 O O . THR A 1 93 ? -8.568 15.165 -26.385 1.00 74.31 93 THR A O 1
ATOM 724 N N . GLU A 1 94 ? -10.279 16.047 -27.533 1.00 80.69 94 GLU A N 1
ATOM 725 C CA . GLU A 1 94 ? -11.158 16.288 -26.381 1.00 80.69 94 GLU A CA 1
ATOM 726 C C . GLU A 1 94 ? -12.433 15.435 -26.539 1.00 80.69 94 GLU A C 1
ATOM 728 O O . GLU A 1 94 ? -13.227 15.714 -27.446 1.00 80.69 94 GLU A O 1
ATOM 733 N N . PRO A 1 95 ? -12.662 14.398 -25.700 1.00 82.88 95 PRO A N 1
ATOM 734 C CA . PRO A 1 95 ? -11.827 13.931 -24.582 1.00 82.88 95 PRO A CA 1
ATOM 735 C C . PRO A 1 95 ? -10.644 13.044 -25.028 1.00 82.88 95 PRO A C 1
ATOM 737 O O . PRO A 1 95 ? -10.770 12.334 -26.028 1.00 82.88 95 PRO A O 1
ATOM 740 N N . PRO A 1 96 ? -9.543 12.986 -24.248 1.00 84.06 96 PRO A N 1
ATOM 741 C CA . PRO A 1 96 ? -8.362 12.229 -24.638 1.00 84.06 96 PRO A CA 1
ATOM 742 C C . PRO A 1 96 ? -8.609 10.717 -24.626 1.00 84.06 96 PRO A C 1
ATOM 744 O O . PRO A 1 96 ? -9.215 10.162 -23.697 1.00 84.06 96 PRO A O 1
ATOM 747 N N . ASN A 1 97 ? -8.079 10.034 -25.636 1.00 87.50 97 ASN A N 1
ATOM 748 C CA . ASN A 1 97 ? -8.081 8.582 -25.750 1.00 87.50 97 ASN A CA 1
ATOM 749 C C . ASN A 1 97 ? -7.056 7.925 -24.798 1.00 87.50 97 ASN A C 1
ATOM 751 O O . ASN A 1 97 ? -6.296 8.590 -24.092 1.00 87.50 97 ASN A O 1
ATOM 755 N N . ALA A 1 98 ? -7.053 6.590 -24.741 1.00 87.88 98 ALA A N 1
ATOM 756 C CA . ALA A 1 98 ? -6.190 5.838 -23.826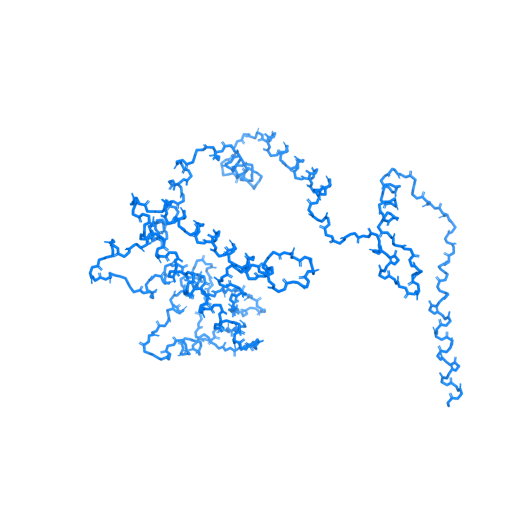 1.00 87.88 98 ALA A CA 1
ATOM 757 C C . ALA A 1 98 ? -4.689 6.107 -24.051 1.00 87.88 98 ALA A C 1
ATOM 759 O O . ALA A 1 98 ? -3.948 6.285 -23.085 1.00 87.88 98 ALA A O 1
ATOM 760 N N . THR A 1 99 ? -4.254 6.191 -25.310 1.00 85.56 99 THR A N 1
ATOM 761 C CA . THR A 1 99 ? -2.861 6.486 -25.670 1.00 85.56 99 THR A CA 1
ATOM 762 C C . THR A 1 99 ? -2.474 7.897 -25.241 1.00 85.56 99 THR A C 1
ATOM 764 O O . THR A 1 99 ? -1.431 8.084 -24.624 1.00 85.56 99 THR A O 1
ATOM 767 N N . GLU A 1 100 ? -3.333 8.887 -25.475 1.00 86.81 100 GLU A N 1
ATOM 768 C CA . GLU A 1 100 ? -3.092 10.271 -25.052 1.00 86.81 100 GLU A CA 1
ATOM 769 C C . GLU A 1 100 ? -3.019 10.403 -23.526 1.00 86.81 100 GLU A C 1
ATOM 771 O O . GLU A 1 100 ? -2.182 11.140 -23.007 1.00 86.81 100 GLU A O 1
ATOM 776 N N . LYS A 1 101 ? -3.851 9.665 -22.782 1.00 87.38 101 LYS A N 1
ATOM 777 C CA . LYS A 1 101 ? -3.772 9.613 -21.313 1.00 87.38 101 LYS A CA 1
ATOM 778 C C . LYS A 1 101 ? -2.451 9.013 -20.833 1.00 87.38 101 LYS A C 1
ATOM 780 O O . LYS A 1 101 ? -1.868 9.547 -19.893 1.00 87.38 101 LYS A O 1
ATOM 785 N N . LEU A 1 102 ? -1.968 7.952 -21.482 1.00 87.81 102 LEU A N 1
ATOM 786 C CA . LEU A 1 102 ? -0.685 7.327 -21.154 1.00 87.81 102 LEU A CA 1
ATOM 787 C C . LEU A 1 102 ? 0.494 8.275 -21.418 1.00 87.81 102 LEU A C 1
ATOM 789 O O . LEU A 1 102 ? 1.340 8.445 -20.543 1.00 87.81 102 LEU A O 1
ATOM 793 N N . VAL A 1 103 ? 0.519 8.942 -22.577 1.00 87.44 103 VAL A N 1
ATOM 794 C CA . VAL A 1 103 ? 1.557 9.936 -22.909 1.00 87.44 103 VAL A CA 1
ATOM 795 C C . VAL A 1 103 ? 1.531 11.093 -21.908 1.00 87.44 103 VAL A C 1
ATOM 797 O O . VAL A 1 103 ? 2.572 11.482 -21.382 1.00 87.44 103 VAL A O 1
ATOM 800 N N . ASN A 1 104 ? 0.344 11.602 -21.565 1.00 84.81 104 ASN A N 1
ATOM 801 C CA . ASN A 1 104 ? 0.202 12.664 -20.568 1.00 84.81 104 ASN A CA 1
ATOM 802 C C . ASN A 1 104 ? 0.679 12.238 -19.172 1.00 84.81 104 ASN A C 1
ATOM 804 O O . ASN A 1 104 ? 1.321 13.033 -18.482 1.00 84.81 104 ASN A O 1
ATOM 808 N N . ALA A 1 105 ? 0.395 11.000 -18.756 1.00 86.50 105 ALA A N 1
ATOM 809 C CA . ALA A 1 105 ? 0.890 10.456 -17.495 1.00 86.50 105 ALA A CA 1
ATOM 810 C C . ALA A 1 105 ? 2.423 10.351 -17.495 1.00 86.50 105 ALA A C 1
ATOM 812 O O . ALA A 1 105 ? 3.055 10.821 -16.549 1.00 86.50 105 ALA A O 1
ATOM 813 N N . TYR A 1 106 ? 3.017 9.829 -18.575 1.00 86.25 106 TYR A N 1
ATOM 814 C CA . TYR A 1 106 ? 4.470 9.736 -18.738 1.00 86.25 106 TYR A CA 1
ATOM 815 C C . TYR A 1 106 ? 5.137 11.110 -18.654 1.00 86.25 106 TYR A C 1
ATOM 817 O O . TYR A 1 106 ? 5.980 11.331 -17.791 1.00 86.25 106 TYR A O 1
ATOM 825 N N . VAL A 1 107 ? 4.693 12.068 -19.472 1.00 81.56 107 VAL A N 1
ATOM 826 C CA . VAL A 1 107 ? 5.224 13.440 -19.488 1.00 81.56 107 VAL A CA 1
ATOM 827 C C . VAL A 1 107 ? 5.072 14.116 -18.125 1.00 81.56 107 VAL A C 1
ATOM 829 O O . VAL A 1 107 ? 5.972 14.824 -17.668 1.00 81.56 107 VAL A O 1
ATOM 832 N N . SER A 1 108 ? 3.937 13.911 -17.451 1.00 79.94 108 SER A N 1
ATOM 833 C CA . SER A 1 108 ? 3.737 14.439 -16.103 1.00 79.94 108 SER A CA 1
ATOM 834 C C . SER A 1 108 ? 4.700 13.818 -15.091 1.00 79.94 108 SER A C 1
ATOM 836 O O . SER A 1 108 ? 5.140 14.528 -14.193 1.00 79.94 108 SER A O 1
ATOM 838 N N . CYS A 1 109 ? 5.028 12.535 -15.229 1.00 81.06 109 CYS A N 1
ATOM 839 C CA . CYS A 1 109 ? 5.955 11.842 -14.343 1.00 81.06 109 CYS A CA 1
ATOM 840 C C . CYS A 1 109 ? 7.407 12.257 -14.595 1.00 81.06 109 CYS A C 1
ATOM 842 O O . CYS A 1 109 ? 8.109 12.540 -13.641 1.00 81.06 109 CYS A O 1
ATOM 844 N N . THR A 1 110 ? 7.853 12.342 -15.851 1.00 79.31 110 THR A N 1
ATOM 845 C CA . THR A 1 110 ? 9.282 12.493 -16.185 1.00 79.31 110 THR A CA 1
ATOM 846 C C . THR A 1 110 ? 9.732 13.944 -16.362 1.00 79.31 110 THR A C 1
ATOM 848 O O . THR A 1 110 ? 10.884 14.278 -16.085 1.00 79.31 110 THR A O 1
ATOM 851 N N . LEU A 1 111 ? 8.845 14.845 -16.806 1.00 69.25 111 LEU A N 1
ATOM 852 C CA . LEU A 1 111 ? 9.208 16.242 -17.090 1.00 69.25 111 LEU A CA 1
ATOM 853 C C . LEU A 1 111 ? 8.784 17.225 -15.991 1.00 69.25 111 LEU A C 1
ATOM 855 O O . LEU A 1 111 ? 9.398 18.286 -15.863 1.00 69.25 111 LEU A O 1
ATOM 859 N N . LYS A 1 112 ? 7.765 16.899 -15.180 1.00 67.00 112 LYS A N 1
ATOM 860 C CA . LYS A 1 112 ? 7.281 17.778 -14.092 1.00 67.00 112 LYS A CA 1
ATOM 861 C C . LYS A 1 112 ? 7.876 17.455 -12.714 1.00 67.00 112 LYS A C 1
ATOM 863 O O . LYS A 1 112 ? 7.624 18.193 -11.765 1.00 67.00 112 LYS A O 1
ATOM 868 N N . GLU A 1 113 ? 8.712 16.423 -12.614 1.00 63.97 113 GLU A N 1
ATOM 869 C CA . GLU A 1 113 ? 9.313 15.934 -11.361 1.00 63.97 113 GLU A CA 1
ATOM 870 C C . GLU A 1 113 ? 10.311 16.911 -10.715 1.00 63.97 113 GLU A C 1
ATOM 872 O O . GLU A 1 113 ? 10.588 16.853 -9.522 1.00 63.97 113 GLU A O 1
ATOM 877 N N . ARG A 1 114 ? 10.849 17.871 -11.475 1.00 65.75 114 ARG A N 1
ATOM 878 C CA . ARG A 1 114 ? 11.962 18.716 -11.002 1.00 65.75 114 ARG A CA 1
ATOM 879 C C . ARG A 1 114 ? 11.564 19.820 -10.020 1.00 65.75 114 ARG A C 1
ATOM 881 O O . ARG A 1 114 ? 12.439 20.497 -9.487 1.00 65.75 114 ARG A O 1
ATOM 888 N N . ASN A 1 115 ? 10.270 20.040 -9.788 1.00 79.56 115 ASN A N 1
ATOM 889 C CA . ASN A 1 115 ? 9.798 21.066 -8.861 1.00 79.56 115 ASN A CA 1
ATOM 890 C C . ASN A 1 115 ? 9.379 20.437 -7.526 1.00 79.56 115 ASN A C 1
ATOM 892 O O . ASN A 1 115 ? 8.202 20.153 -7.295 1.00 79.56 115 ASN A O 1
ATOM 896 N N . THR A 1 116 ? 10.353 20.254 -6.634 1.00 78.31 116 THR A N 1
ATOM 897 C CA . THR A 1 116 ? 10.168 19.656 -5.301 1.00 78.31 116 THR A CA 1
ATOM 898 C C . THR A 1 116 ? 9.108 20.379 -4.466 1.00 78.31 116 THR A C 1
ATOM 900 O O . THR A 1 116 ? 8.303 19.734 -3.796 1.00 78.31 116 THR A O 1
ATOM 903 N N . THR A 1 117 ? 9.027 21.709 -4.557 1.00 82.06 117 THR A N 1
ATOM 904 C CA . THR A 1 117 ? 7.988 22.501 -3.883 1.00 82.06 117 THR A CA 1
ATOM 905 C C . THR A 1 117 ? 6.594 22.179 -4.420 1.00 82.06 117 THR A C 1
ATOM 907 O O . THR A 1 117 ? 5.667 21.958 -3.641 1.00 82.06 117 THR A O 1
ATOM 910 N N . ALA A 1 118 ? 6.429 22.115 -5.744 1.00 82.19 118 ALA A N 1
ATOM 911 C CA . ALA A 1 118 ? 5.149 21.765 -6.359 1.00 82.19 118 ALA A CA 1
ATOM 912 C C . ALA A 1 118 ? 4.732 20.321 -6.034 1.00 82.19 118 ALA A C 1
ATOM 914 O O . ALA A 1 118 ? 3.548 20.068 -5.800 1.00 82.19 118 ALA A O 1
ATOM 915 N N . LEU A 1 119 ? 5.690 19.393 -5.956 1.00 81.00 119 LEU A N 1
ATOM 916 C CA . LEU A 1 119 ? 5.449 18.017 -5.518 1.00 81.00 119 LEU A CA 1
ATOM 917 C C . LEU A 1 119 ? 4.992 17.965 -4.056 1.00 81.00 119 LEU A C 1
ATOM 919 O O . LEU A 1 119 ? 3.951 17.373 -3.774 1.00 81.00 119 LEU A O 1
ATOM 923 N N . LYS A 1 120 ? 5.682 18.664 -3.143 1.00 82.19 120 LYS A N 1
ATOM 924 C CA . LYS A 1 120 ? 5.290 18.769 -1.725 1.00 82.19 120 LYS A CA 1
ATOM 925 C C . LYS A 1 120 ? 3.861 19.301 -1.574 1.00 82.19 120 LYS A C 1
ATOM 927 O O . LYS A 1 120 ? 3.060 18.733 -0.833 1.00 82.19 120 LYS A O 1
ATOM 932 N N . ILE A 1 121 ? 3.513 20.355 -2.315 1.00 83.75 121 ILE A N 1
ATOM 933 C CA . ILE A 1 121 ? 2.153 20.918 -2.332 1.00 83.75 121 ILE A CA 1
ATOM 934 C C . ILE A 1 121 ? 1.142 19.903 -2.883 1.00 83.75 121 ILE A C 1
ATOM 936 O O . ILE A 1 121 ? 0.053 19.767 -2.329 1.00 83.75 121 ILE A O 1
ATOM 940 N N . SER A 1 122 ? 1.491 19.174 -3.944 1.00 85.50 122 SER A N 1
ATOM 941 C CA . SER A 1 122 ? 0.609 18.172 -4.555 1.00 85.50 122 SER A CA 1
ATOM 942 C C . SER A 1 122 ? 0.297 17.029 -3.588 1.00 85.50 122 SER A C 1
ATOM 944 O O . SER A 1 122 ? -0.874 16.705 -3.402 1.00 85.50 122 SER A O 1
ATOM 946 N N . VAL A 1 123 ? 1.312 16.489 -2.905 1.00 85.25 123 VAL A N 1
ATOM 947 C CA . VAL A 1 123 ? 1.138 15.452 -1.873 1.00 85.25 123 VAL A CA 1
ATOM 948 C C . VAL A 1 123 ? 0.233 15.958 -0.750 1.00 85.25 123 VAL A C 1
ATOM 950 O O . VAL A 1 123 ? -0.768 15.317 -0.431 1.00 85.25 123 VAL A O 1
ATOM 953 N N . ARG A 1 124 ? 0.504 17.153 -0.207 1.00 83.31 124 ARG A N 1
ATOM 954 C CA . ARG A 1 124 ? -0.339 17.762 0.838 1.00 83.31 124 ARG A CA 1
ATOM 955 C C . ARG A 1 124 ? -1.786 17.965 0.381 1.00 83.31 124 ARG A C 1
ATOM 957 O O . ARG A 1 124 ? -2.707 17.713 1.152 1.00 83.31 124 ARG A O 1
ATOM 964 N N . ASN A 1 125 ? -2.009 18.382 -0.866 1.00 86.31 125 ASN A N 1
ATOM 965 C CA . ASN A 1 125 ? -3.354 18.566 -1.418 1.00 86.31 125 ASN A CA 1
ATOM 966 C C . ASN A 1 125 ? -4.121 17.243 -1.539 1.00 86.31 125 ASN A C 1
ATOM 968 O O . ASN A 1 125 ? -5.301 17.198 -1.188 1.00 86.31 125 ASN A O 1
ATOM 972 N N . VAL A 1 126 ? -3.458 16.173 -1.990 1.00 85.62 126 VAL A N 1
ATOM 973 C CA . VAL A 1 126 ? -4.052 14.827 -2.048 1.00 85.62 126 VAL A CA 1
ATOM 974 C C . VAL A 1 126 ? -4.417 14.356 -0.643 1.00 85.62 126 VAL A C 1
ATOM 976 O O . VAL A 1 126 ? -5.553 13.964 -0.403 1.00 85.62 126 VAL A O 1
ATOM 979 N N . LEU A 1 127 ? -3.506 14.472 0.320 1.00 83.38 127 LEU A N 1
ATOM 980 C CA . LEU A 1 127 ? -3.771 14.067 1.701 1.00 83.38 127 LEU A CA 1
ATOM 981 C C . LEU A 1 127 ? -4.881 14.909 2.353 1.00 83.38 127 LEU A C 1
ATOM 983 O O . LEU A 1 127 ? -5.723 14.387 3.085 1.00 83.38 127 LEU A O 1
ATOM 987 N N . LYS A 1 128 ? -4.956 16.206 2.036 1.00 83.19 128 LYS A N 1
ATOM 988 C CA . LYS A 1 128 ? -6.033 17.093 2.496 1.00 83.19 128 LYS A CA 1
ATOM 989 C C . LYS A 1 128 ? -7.404 16.668 1.969 1.00 83.19 128 LYS A C 1
ATOM 991 O O . LYS A 1 128 ? -8.375 16.788 2.711 1.00 83.19 128 LYS A O 1
ATOM 996 N N . TYR A 1 129 ? -7.493 16.150 0.741 1.00 81.69 129 TYR A N 1
ATOM 997 C CA . TYR A 1 129 ? -8.741 15.596 0.198 1.00 81.69 129 TYR A CA 1
ATOM 998 C C . TYR A 1 129 ? -9.283 14.453 1.071 1.00 81.69 129 TYR A C 1
ATOM 1000 O O . TYR A 1 129 ? -10.481 14.386 1.332 1.00 81.69 129 TYR A O 1
ATOM 1008 N N . TYR A 1 130 ? -8.388 13.623 1.608 1.00 74.25 130 TYR A N 1
ATOM 1009 C CA . TYR A 1 130 ? -8.717 12.546 2.545 1.00 74.25 130 TYR A CA 1
ATOM 1010 C C . TYR A 1 130 ? -8.782 13.004 4.015 1.00 74.25 130 TYR A C 1
ATOM 1012 O O . TYR A 1 130 ? -8.865 12.178 4.917 1.00 74.25 130 TYR A O 1
ATOM 1020 N N . ASN A 1 131 ? -8.767 14.315 4.286 1.00 75.25 131 ASN A N 1
ATOM 1021 C CA . ASN A 1 131 ? -8.736 14.901 5.632 1.00 75.25 131 ASN A CA 1
ATOM 1022 C C . ASN A 1 131 ? -7.552 14.450 6.514 1.00 75.25 131 ASN A C 1
ATOM 1024 O O . ASN A 1 131 ? -7.6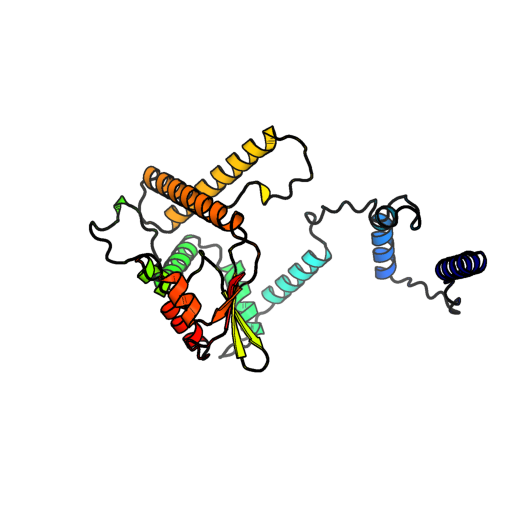62 14.495 7.740 1.00 75.25 131 ASN A O 1
ATOM 1028 N N . ILE A 1 132 ? -6.432 14.069 5.894 1.00 75.81 132 ILE A N 1
ATOM 1029 C CA . ILE A 1 132 ? -5.170 13.648 6.534 1.00 75.81 132 ILE A CA 1
ATOM 1030 C C . ILE A 1 132 ? -3.990 14.516 6.063 1.00 75.81 132 ILE A C 1
ATOM 1032 O O . ILE A 1 132 ? -2.853 14.072 5.980 1.00 75.81 132 ILE A O 1
ATOM 1036 N N . GLY A 1 133 ? -4.265 15.776 5.704 1.00 72.31 133 GLY A N 1
ATOM 1037 C CA . GLY A 1 133 ? -3.289 16.699 5.106 1.00 72.31 133 GLY A CA 1
ATOM 1038 C C . GLY A 1 133 ? -2.158 17.168 6.027 1.00 72.31 133 GLY A C 1
ATOM 1039 O O . GLY A 1 133 ? -1.286 17.898 5.562 1.00 72.31 133 GLY A O 1
ATOM 1040 N N . GLN A 1 134 ? -2.192 16.786 7.303 1.00 75.38 134 GLN A N 1
ATOM 1041 C CA . GLN A 1 134 ? -1.191 17.092 8.322 1.00 75.38 134 GLN A CA 1
ATOM 1042 C C . GLN A 1 134 ? -0.953 15.845 9.172 1.00 75.38 134 GLN A C 1
ATOM 1044 O O . GLN A 1 134 ? -1.882 15.063 9.392 1.00 75.38 134 GLN A O 1
ATOM 1049 N N . TRP A 1 135 ? 0.278 15.683 9.655 1.00 79.56 135 TRP A N 1
ATOM 1050 C CA . TRP A 1 135 ? 0.591 14.651 10.634 1.00 79.56 135 TRP A CA 1
ATOM 1051 C C . TRP A 1 135 ? 0.251 15.153 12.043 1.00 79.56 135 TRP A C 1
ATOM 1053 O O . TRP A 1 135 ? 0.655 16.267 12.381 1.00 79.56 135 TRP A O 1
ATOM 1063 N N . PRO A 1 136 ? -0.480 14.386 12.871 1.00 75.75 136 PRO A N 1
ATOM 1064 C CA . PRO A 1 136 ? -0.832 14.823 14.215 1.00 75.75 136 PRO A CA 1
ATOM 1065 C C . PRO A 1 136 ? 0.403 14.794 15.124 1.00 75.75 136 PRO A C 1
ATOM 1067 O O . PRO A 1 136 ? 0.872 13.726 15.512 1.00 75.75 136 PRO A O 1
ATOM 1070 N N . LEU A 1 137 ? 0.922 15.972 15.468 1.00 78.94 137 LEU A N 1
ATOM 1071 C CA . LEU A 1 137 ? 1.938 16.140 16.508 1.00 78.94 137 LEU A CA 1
ATOM 1072 C C . LEU A 1 137 ? 1.256 16.375 17.864 1.00 78.94 137 LEU A C 1
ATOM 1074 O O . LEU A 1 137 ? 0.197 17.002 17.934 1.00 78.94 137 LEU A O 1
ATOM 1078 N N . GLN A 1 138 ? 1.835 15.849 18.947 1.00 70.88 138 GLN A N 1
ATOM 1079 C CA . GLN A 1 138 ? 1.251 15.939 20.291 1.00 70.88 138 GLN A CA 1
ATOM 1080 C C . GLN A 1 138 ? 1.192 17.393 20.789 1.00 70.88 138 GLN A C 1
ATOM 1082 O O . GLN A 1 138 ? 0.242 17.772 21.471 1.00 70.88 138 GLN A O 1
ATOM 1087 N N . SER A 1 139 ? 2.169 18.221 20.422 1.00 67.94 139 SER A N 1
ATOM 1088 C CA . SER A 1 139 ? 2.232 19.652 20.732 1.00 67.94 139 SER A CA 1
ATOM 1089 C C . SER A 1 139 ? 1.11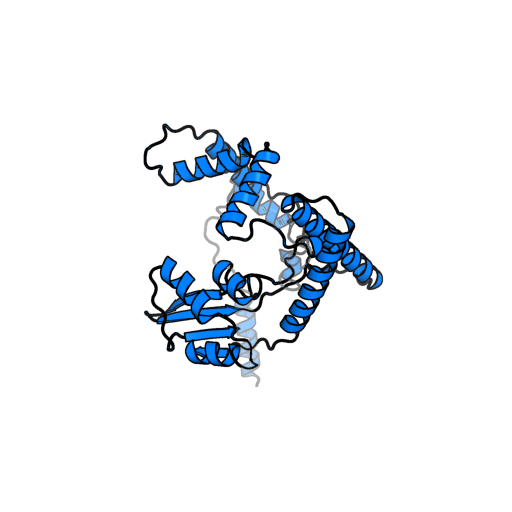1 20.462 20.074 1.00 67.94 139 SER A C 1
ATOM 1091 O O . SER A 1 139 ? 0.665 21.465 20.634 1.00 67.94 139 SER A O 1
ATOM 1093 N N . GLU A 1 140 ? 0.614 20.003 18.925 1.00 67.81 140 GLU A N 1
ATOM 1094 C CA . GLU A 1 140 ? -0.484 20.612 18.169 1.00 67.81 140 GLU A CA 1
ATOM 1095 C C . GLU A 1 140 ? -1.850 19.985 18.505 1.00 67.81 140 GLU A C 1
ATOM 1097 O O . GLU A 1 140 ? -2.893 20.456 18.036 1.00 67.81 140 GLU A O 1
ATOM 1102 N N . ALA A 1 141 ? -1.875 18.927 19.324 1.00 66.31 141 ALA A N 1
ATOM 1103 C CA . ALA A 1 141 ? -3.098 18.215 19.653 1.00 66.31 141 ALA A CA 1
ATOM 1104 C C . ALA A 1 141 ? -4.022 19.087 20.526 1.00 66.31 141 ALA A C 1
ATOM 1106 O O . ALA A 1 141 ? -3.623 19.570 21.592 1.00 66.31 141 ALA A O 1
ATOM 1107 N N . PRO A 1 142 ? -5.292 19.288 20.127 1.00 66.81 142 PRO A N 1
ATOM 1108 C CA . PRO A 1 142 ? -6.244 19.987 20.974 1.00 66.81 142 PRO A CA 1
ATOM 1109 C C . PRO A 1 142 ? -6.471 19.199 22.271 1.00 66.81 142 PRO A C 1
ATOM 1111 O O . PRO A 1 142 ? -6.561 17.973 22.258 1.00 66.81 142 PRO A O 1
ATOM 1114 N N . GLN A 1 143 ? -6.643 19.914 23.390 1.00 62.41 143 GLN A N 1
ATOM 1115 C CA . GLN A 1 143 ? -6.892 19.325 24.722 1.00 62.41 143 GLN A CA 1
ATOM 1116 C C . GLN A 1 143 ? -8.094 18.366 24.754 1.00 62.41 143 GLN A C 1
ATOM 1118 O O . GLN A 1 143 ? -8.194 17.522 25.641 1.00 62.41 143 GLN A O 1
ATOM 1123 N N . GLN A 1 144 ? -9.008 18.502 23.790 1.00 61.91 144 GLN A N 1
ATOM 1124 C CA . GLN A 1 144 ? -10.029 17.514 23.481 1.00 61.91 144 GLN A CA 1
ATOM 1125 C C . GLN A 1 144 ? -9.948 17.190 21.986 1.00 61.91 144 GLN A C 1
ATOM 1127 O O . GLN A 1 144 ? -10.221 18.069 21.162 1.00 61.91 144 GLN A O 1
ATOM 1132 N N . PRO A 1 145 ? -9.556 15.962 21.607 1.00 67.00 145 PRO A N 1
ATOM 1133 C CA . PRO A 1 145 ? -9.550 15.567 20.211 1.00 67.00 145 PRO A CA 1
ATOM 1134 C C . PRO A 1 145 ? -10.984 15.585 19.680 1.00 67.00 145 PRO A C 1
ATOM 1136 O O . PRO A 1 145 ? -11.859 14.875 20.166 1.00 67.00 145 PRO A O 1
ATOM 1139 N N . ASN A 1 146 ? -11.217 16.398 18.650 1.00 68.50 146 ASN A N 1
ATOM 1140 C CA . ASN A 1 146 ? -12.520 16.506 17.988 1.00 68.50 146 ASN A CA 1
ATOM 1141 C C . ASN A 1 146 ? -12.876 15.268 17.155 1.00 68.50 146 ASN A C 1
ATOM 1143 O O . ASN A 1 146 ? -13.957 15.238 16.573 1.00 68.50 146 ASN A O 1
ATOM 1147 N N . ARG A 1 147 ? -11.953 14.303 17.030 1.00 76.44 147 ARG A N 1
ATOM 1148 C CA . ARG A 1 147 ? -12.167 13.075 16.274 1.00 76.44 147 ARG A CA 1
ATOM 1149 C C . ARG A 1 147 ? -11.727 11.839 17.031 1.00 76.44 147 ARG A C 1
ATOM 1151 O O . ARG A 1 147 ? -10.640 11.822 17.606 1.00 76.44 147 ARG A O 1
ATOM 1158 N N . THR A 1 148 ? -12.541 10.793 16.973 1.00 84.25 148 THR A N 1
ATOM 1159 C CA . THR A 1 148 ? -12.154 9.466 17.467 1.00 84.25 148 THR A CA 1
ATOM 1160 C C . THR A 1 148 ? -11.430 8.668 16.378 1.00 84.25 148 THR A C 1
ATOM 1162 O O . THR A 1 148 ? -11.552 8.968 15.187 1.00 84.25 148 THR A O 1
ATOM 1165 N N . TYR A 1 149 ? -10.702 7.607 16.748 1.00 83.50 149 TYR A N 1
ATOM 1166 C CA . TYR A 1 149 ? -10.048 6.744 15.754 1.00 83.50 149 TYR A CA 1
ATOM 1167 C C . TYR A 1 149 ? -11.064 6.126 14.775 1.00 83.50 149 TYR A C 1
ATOM 1169 O O . TYR A 1 149 ? -10.768 5.959 13.594 1.00 83.50 149 TYR A O 1
ATOM 1177 N N . GLN A 1 150 ? -12.290 5.841 15.230 1.00 86.94 150 GLN A N 1
ATOM 1178 C CA . GLN A 1 150 ? -13.355 5.326 14.370 1.00 86.94 150 GLN A CA 1
ATOM 1179 C C . GLN A 1 150 ? -13.731 6.331 13.278 1.00 86.94 150 GLN A C 1
ATOM 1181 O O . GLN A 1 150 ? -13.961 5.938 12.140 1.00 86.94 150 GLN A O 1
ATOM 1186 N N . GLU A 1 151 ? -13.792 7.623 13.597 1.00 85.81 151 GLU A N 1
ATOM 1187 C CA . GLU A 1 151 ? -14.089 8.664 12.608 1.00 85.81 151 GLU A CA 1
ATOM 1188 C C . GLU A 1 151 ? -12.964 8.821 11.586 1.00 85.81 151 GLU A C 1
ATOM 1190 O O . GLU A 1 151 ? -13.239 9.075 10.414 1.00 85.81 151 GLU A O 1
ATOM 1195 N N . ILE A 1 152 ? -11.715 8.600 12.001 1.00 83.25 152 ILE A N 1
ATOM 1196 C CA . ILE A 1 152 ? -10.567 8.551 11.090 1.00 83.25 152 ILE A CA 1
ATOM 1197 C C . ILE A 1 152 ? -10.703 7.352 10.142 1.00 83.25 152 ILE A C 1
ATOM 1199 O O . ILE A 1 152 ? -10.653 7.532 8.925 1.00 83.25 152 ILE A O 1
ATOM 1203 N N . LEU A 1 153 ? -10.968 6.150 10.665 1.00 86.56 153 LEU A N 1
ATOM 1204 C CA . LEU A 1 153 ? -11.120 4.936 9.851 1.00 86.56 153 LEU A CA 1
ATOM 1205 C C . LEU A 1 153 ? -12.309 5.013 8.878 1.00 86.56 153 LEU A C 1
ATOM 1207 O O . LEU A 1 153 ? -12.217 4.527 7.755 1.00 86.56 153 LEU A O 1
ATOM 1211 N N . LYS A 1 154 ? -13.403 5.695 9.238 1.00 87.12 154 LYS A N 1
ATOM 1212 C CA . LYS A 1 154 ? -14.537 5.952 8.325 1.00 87.12 154 LYS A CA 1
ATOM 1213 C C . LYS A 1 154 ? -14.165 6.810 7.112 1.00 87.12 154 LYS A C 1
ATOM 1215 O O . LYS A 1 154 ? -14.889 6.788 6.116 1.00 87.12 154 LYS A O 1
ATOM 1220 N N . VAL A 1 155 ? -13.063 7.563 7.168 1.00 83.56 155 VAL A N 1
ATOM 1221 C CA . VAL A 1 155 ? -12.560 8.393 6.058 1.00 83.56 155 VAL A CA 1
ATOM 1222 C C . VAL A 1 155 ? -11.385 7.723 5.349 1.00 83.56 155 VAL A C 1
ATOM 1224 O O . VAL A 1 155 ? -11.396 7.638 4.125 1.00 83.56 155 VAL A O 1
ATOM 1227 N N . ALA A 1 156 ? -10.420 7.183 6.089 1.00 81.81 156 ALA A N 1
ATOM 1228 C CA . ALA A 1 156 ? -9.235 6.543 5.518 1.00 81.81 156 ALA A CA 1
ATOM 1229 C C . ALA A 1 156 ? -9.510 5.127 4.978 1.00 81.81 156 ALA A C 1
ATOM 1231 O O . ALA A 1 156 ? -8.871 4.685 4.030 1.00 81.81 156 ALA A O 1
ATOM 1232 N N . GLY A 1 157 ? -10.514 4.435 5.522 1.00 86.44 157 GLY A N 1
ATOM 1233 C CA . GLY A 1 157 ? -10.688 2.997 5.331 1.00 86.44 157 GLY A CA 1
ATOM 1234 C C . GLY A 1 157 ? -9.897 2.187 6.364 1.00 86.44 157 GLY A C 1
ATOM 1235 O O . GLY A 1 157 ? -9.346 2.755 7.307 1.00 86.44 157 GLY A O 1
ATOM 1236 N N . PRO A 1 158 ? -9.874 0.853 6.223 1.00 83.00 158 PRO A N 1
ATOM 1237 C CA . PRO A 1 158 ? -9.229 -0.030 7.182 1.00 83.00 158 PRO A CA 1
ATOM 1238 C C . PRO A 1 158 ? -7.733 -0.210 6.907 1.00 83.00 158 PRO A C 1
ATOM 1240 O O . PRO A 1 158 ? -7.038 -0.727 7.769 1.00 83.00 158 PRO A O 1
ATOM 1243 N N . LEU A 1 159 ? -7.224 0.219 5.747 1.00 79.06 159 LEU A N 1
ATOM 1244 C CA . LEU A 1 159 ? -5.787 0.274 5.486 1.00 79.06 159 LEU A CA 1
ATOM 1245 C C . LEU A 1 159 ? -5.153 1.365 6.371 1.00 79.06 159 LEU A C 1
ATOM 1247 O O . LEU A 1 159 ? -5.701 2.468 6.438 1.00 79.06 159 LEU A O 1
ATOM 1251 N N . PRO A 1 160 ? -4.024 1.089 7.050 1.00 73.75 160 PRO A N 1
ATOM 1252 C CA . PRO A 1 160 ? -3.141 -0.069 6.870 1.00 73.75 160 PRO A CA 1
ATOM 1253 C C . PRO A 1 160 ? -3.443 -1.293 7.760 1.00 73.75 160 PRO A C 1
ATOM 1255 O O . PRO A 1 160 ? -2.704 -2.257 7.698 1.00 73.75 160 PRO A O 1
ATOM 1258 N N . LEU A 1 161 ? -4.493 -1.308 8.588 1.00 83.38 161 LEU A N 1
ATOM 1259 C CA . LEU A 1 161 ? -4.748 -2.398 9.550 1.00 83.38 161 LEU A CA 1
ATOM 1260 C C . LEU A 1 161 ? -5.051 -3.750 8.892 1.00 83.38 161 LEU A C 1
ATOM 1262 O O . LEU A 1 161 ? -4.601 -4.781 9.371 1.00 83.38 161 LEU A O 1
ATOM 1266 N N . PHE A 1 162 ? -5.843 -3.767 7.825 1.00 85.31 162 PHE A N 1
ATOM 1267 C CA . PHE A 1 162 ? -6.051 -4.971 7.022 1.00 85.31 162 PHE A CA 1
ATOM 1268 C C . PHE A 1 162 ? -6.565 -4.592 5.630 1.00 85.31 162 PHE A C 1
ATOM 1270 O O . PHE A 1 162 ? -7.465 -3.748 5.508 1.00 85.31 162 PHE A O 1
ATOM 1277 N N . PRO A 1 163 ? -6.027 -5.192 4.559 1.00 87.69 163 PRO A N 1
ATOM 1278 C CA . PRO A 1 163 ? -6.623 -5.096 3.241 1.00 87.69 163 PRO A CA 1
ATOM 1279 C C . PRO A 1 163 ? -7.907 -5.923 3.159 1.00 87.69 163 PRO A C 1
ATOM 1281 O O . PRO A 1 163 ? -8.101 -6.935 3.838 1.00 87.69 163 PRO A O 1
ATOM 1284 N N . TYR A 1 164 ? -8.786 -5.502 2.259 1.00 90.75 164 TYR A N 1
ATOM 1285 C CA . TYR A 1 164 ? -9.896 -6.329 1.826 1.00 90.75 164 TYR A CA 1
ATOM 1286 C C . TYR A 1 164 ? -10.098 -6.189 0.322 1.00 90.75 164 TYR A C 1
ATOM 1288 O O . TYR A 1 164 ? -9.849 -5.142 -0.277 1.00 90.75 164 TYR A O 1
ATOM 1296 N N . PHE A 1 165 ? -10.574 -7.267 -0.281 1.00 88.81 165 PHE A N 1
ATOM 1297 C CA . PHE A 1 165 ? -10.805 -7.389 -1.707 1.00 88.81 165 PHE A CA 1
ATOM 1298 C C . PHE A 1 165 ? -12.211 -7.908 -1.948 1.00 88.81 165 PHE A C 1
ATOM 1300 O O . PHE A 1 165 ? -12.833 -8.539 -1.090 1.00 88.81 165 PHE A O 1
ATOM 1307 N N . ILE A 1 166 ? -12.714 -7.626 -3.141 1.00 87.12 166 ILE A N 1
ATOM 1308 C CA . ILE A 1 166 ? -14.063 -7.995 -3.538 1.00 87.12 166 ILE A CA 1
ATOM 1309 C C . ILE A 1 166 ? -13.944 -8.958 -4.703 1.00 87.12 166 ILE A C 1
ATOM 1311 O O . ILE A 1 166 ? -13.347 -8.627 -5.729 1.00 87.12 166 ILE A O 1
ATOM 1315 N N . SER A 1 167 ? -14.553 -10.127 -4.559 1.00 86.56 167 SER A N 1
ATOM 1316 C CA . SER A 1 167 ? -14.748 -11.063 -5.656 1.00 86.56 167 SER A CA 1
ATOM 1317 C C . SER A 1 167 ? -16.238 -11.298 -5.888 1.00 86.56 167 SER A C 1
ATOM 1319 O O . SER A 1 167 ? -17.089 -11.088 -5.016 1.00 86.56 167 SER A O 1
ATOM 1321 N N . LYS A 1 168 ? -16.566 -11.690 -7.119 1.00 82.06 168 LYS A N 1
ATOM 1322 C CA . LYS A 1 168 ? -17.924 -12.054 -7.511 1.00 82.06 168 LYS A CA 1
ATOM 1323 C C . LYS A 1 168 ? -17.905 -13.477 -8.049 1.00 82.06 168 LYS A C 1
ATOM 1325 O O . LYS A 1 168 ? -17.357 -13.716 -9.120 1.00 82.06 168 LYS A O 1
ATOM 1330 N N . GLU A 1 169 ? -18.528 -14.396 -7.322 1.00 82.12 169 GLU A N 1
ATOM 1331 C CA . GLU A 1 169 ? -18.665 -15.803 -7.712 1.00 82.12 169 GLU A CA 1
ATOM 1332 C C . GLU A 1 169 ? -20.125 -16.092 -8.057 1.00 82.12 169 GLU A C 1
ATOM 1334 O O . GLU A 1 169 ? -21.002 -15.935 -7.211 1.00 82.12 169 GLU A O 1
ATOM 1339 N N . GLU A 1 170 ? -20.402 -16.465 -9.312 1.00 69.56 170 GLU A N 1
ATOM 1340 C CA . GLU A 1 170 ? -21.732 -16.903 -9.781 1.00 69.56 170 GLU A CA 1
ATOM 1341 C C . GLU A 1 170 ? -22.906 -15.976 -9.380 1.00 69.56 170 GLU A C 1
ATOM 1343 O O . GLU A 1 170 ? -24.052 -16.404 -9.279 1.00 69.56 170 GLU A O 1
ATOM 1348 N N . SER A 1 171 ? -22.628 -14.672 -9.223 1.00 71.38 171 SER A N 1
ATOM 1349 C CA . SER A 1 171 ? -23.529 -13.576 -8.792 1.00 71.38 171 SER A CA 1
ATOM 1350 C C . SER A 1 171 ? -23.530 -13.217 -7.303 1.00 71.38 171 SER A C 1
ATOM 1352 O O . SER A 1 171 ? -24.108 -12.187 -6.954 1.00 71.38 171 SER A O 1
ATOM 1354 N N . ASN A 1 172 ? -22.840 -13.967 -6.448 1.00 82.31 172 ASN A N 1
ATOM 1355 C CA . ASN A 1 172 ? -22.665 -13.631 -5.038 1.00 82.31 172 ASN A CA 1
ATOM 1356 C C . ASN A 1 172 ? -21.440 -12.738 -4.831 1.00 82.31 172 ASN A C 1
ATOM 1358 O O . ASN A 1 172 ? -20.345 -13.035 -5.308 1.00 82.31 172 ASN A O 1
ATOM 1362 N N . THR A 1 173 ? -21.634 -11.647 -4.095 1.00 88.00 173 THR A N 1
ATOM 1363 C CA . THR A 1 173 ? -20.542 -10.794 -3.620 1.00 88.00 173 THR A CA 1
ATOM 1364 C C . THR A 1 173 ? -19.857 -11.472 -2.440 1.00 88.00 173 THR A C 1
ATOM 1366 O O . THR A 1 173 ? -20.519 -11.806 -1.452 1.00 88.00 173 THR A O 1
ATOM 1369 N N . ILE A 1 174 ? -18.541 -11.641 -2.533 1.00 90.62 174 ILE A N 1
ATOM 1370 C CA . ILE A 1 174 ? -17.700 -12.162 -1.459 1.00 90.62 174 ILE A CA 1
ATOM 1371 C C . ILE A 1 174 ? -16.676 -11.089 -1.099 1.00 90.62 174 ILE A C 1
ATOM 1373 O O . ILE A 1 174 ? -16.027 -10.508 -1.970 1.00 90.62 174 ILE A O 1
ATOM 1377 N N . ILE A 1 175 ? -16.570 -10.811 0.197 1.00 93.19 175 ILE A N 1
ATOM 1378 C CA . ILE A 1 175 ? -15.556 -9.921 0.759 1.00 93.19 175 ILE A CA 1
ATOM 1379 C C . ILE A 1 175 ? -14.446 -10.804 1.313 1.00 93.19 175 ILE A C 1
ATOM 1381 O O . ILE A 1 175 ? -14.712 -11.626 2.183 1.00 93.19 175 ILE A O 1
ATOM 1385 N N . THR A 1 176 ? -13.220 -10.641 0.838 1.00 92.62 176 THR A N 1
ATOM 1386 C CA . THR A 1 176 ? -12.054 -11.323 1.410 1.00 92.62 176 THR A CA 1
ATOM 1387 C C . THR A 1 176 ? -11.237 -10.308 2.181 1.00 92.62 176 THR A C 1
ATOM 1389 O O . THR A 1 176 ? -10.840 -9.298 1.611 1.00 92.62 176 THR A O 1
ATOM 1392 N N . MET A 1 177 ? -11.001 -10.556 3.460 1.00 91.00 177 MET A N 1
ATOM 1393 C CA . MET A 1 177 ? -10.178 -9.731 4.338 1.00 91.00 177 MET A CA 1
ATOM 1394 C C . MET A 1 177 ? -8.942 -10.535 4.693 1.00 91.00 177 MET A C 1
ATOM 1396 O O . MET A 1 177 ? -9.086 -11.698 5.067 1.00 91.00 177 MET A O 1
ATOM 1400 N N . THR A 1 178 ? -7.763 -9.939 4.558 1.00 87.50 178 THR A N 1
ATOM 1401 C CA . THR A 1 178 ? -6.514 -10.633 4.878 1.00 87.50 178 THR A CA 1
ATOM 1402 C C . THR A 1 178 ? -5.768 -9.896 5.974 1.00 87.50 178 THR A C 1
ATOM 1404 O O . THR A 1 178 ? -5.845 -8.665 6.045 1.00 87.50 178 THR A O 1
ATOM 1407 N N . LYS A 1 179 ? -5.014 -10.611 6.810 1.00 83.12 179 LYS A N 1
ATOM 1408 C CA . LYS A 1 179 ? -3.970 -9.958 7.610 1.00 83.12 179 LYS A CA 1
ATOM 1409 C C . LYS A 1 179 ? -2.944 -9.288 6.682 1.00 83.12 179 LYS A C 1
ATOM 1411 O O . LYS A 1 179 ? -2.742 -9.740 5.549 1.00 83.12 179 LYS A O 1
ATOM 1416 N N . MET A 1 180 ? -2.345 -8.175 7.117 1.00 75.75 180 MET A N 1
ATOM 1417 C CA . MET A 1 180 ? -1.154 -7.663 6.430 1.00 75.75 180 MET A CA 1
ATOM 1418 C C . MET A 1 180 ? -0.010 -8.649 6.677 1.00 75.75 180 MET A C 1
ATOM 1420 O O . MET A 1 180 ? 0.088 -9.139 7.804 1.00 75.75 180 MET A O 1
ATOM 1424 N N . PRO A 1 181 ? 0.816 -8.946 5.659 1.00 66.19 181 PRO A N 1
ATOM 1425 C CA . PRO A 1 181 ? 1.980 -9.802 5.846 1.00 66.19 181 PRO A CA 1
ATOM 1426 C C . PRO A 1 181 ? 2.927 -9.173 6.873 1.00 66.19 181 PRO A C 1
ATOM 1428 O O . PRO A 1 181 ? 3.233 -9.819 7.866 1.00 66.19 181 PRO A O 1
ATOM 1431 N N . ASP A 1 182 ? 3.219 -7.875 6.719 1.00 69.94 182 ASP A N 1
ATOM 1432 C CA . ASP A 1 182 ? 4.149 -7.147 7.577 1.00 69.94 182 ASP A CA 1
ATOM 1433 C C . ASP A 1 182 ? 3.614 -5.745 7.893 1.00 69.94 182 ASP A C 1
ATOM 1435 O O . ASP A 1 182 ? 3.177 -5.002 7.010 1.00 69.94 182 ASP A O 1
ATOM 1439 N N . PHE A 1 183 ? 3.627 -5.382 9.177 1.00 73.62 183 PHE A N 1
ATOM 1440 C CA . PHE A 1 183 ? 3.305 -4.025 9.647 1.00 73.62 183 PHE A CA 1
ATOM 1441 C C . PHE A 1 183 ? 4.547 -3.181 9.915 1.00 73.62 183 PHE A C 1
ATOM 1443 O O . PHE A 1 183 ? 4.440 -1.965 10.012 1.00 73.62 183 PHE A O 1
ATOM 1450 N N . TYR A 1 184 ? 5.699 -3.830 10.064 1.00 75.19 184 TYR A N 1
ATOM 1451 C CA . TYR A 1 184 ? 6.973 -3.227 10.416 1.00 75.19 184 TYR A CA 1
ATOM 1452 C C . TYR A 1 184 ? 8.012 -3.681 9.397 1.00 75.19 184 TYR A C 1
ATOM 1454 O O . TYR A 1 184 ? 8.099 -4.871 9.109 1.00 75.19 184 TYR A O 1
ATOM 1462 N N . MET A 1 185 ? 8.788 -2.734 8.872 1.00 67.31 185 MET A N 1
ATOM 1463 C CA . MET A 1 185 ? 9.868 -3.031 7.936 1.00 67.31 185 MET A CA 1
ATOM 1464 C C . MET A 1 185 ? 11.043 -3.630 8.710 1.00 67.31 185 MET A C 1
ATOM 1466 O O . MET A 1 185 ? 11.737 -2.917 9.440 1.00 67.31 185 MET A O 1
ATOM 1470 N N . SER A 1 186 ? 11.233 -4.941 8.585 1.00 62.88 186 SER A N 1
ATOM 1471 C CA . SER A 1 186 ? 12.304 -5.658 9.275 1.00 62.88 186 SER A CA 1
ATOM 1472 C C . SER A 1 186 ? 13.581 -5.689 8.428 1.00 62.88 186 SER A C 1
ATOM 1474 O O . SER A 1 186 ? 13.579 -5.377 7.238 1.00 62.88 186 SER A O 1
ATOM 1476 N N . GLY A 1 187 ? 14.713 -6.033 9.043 1.00 56.50 187 GLY A N 1
ATOM 1477 C CA . GLY A 1 187 ? 15.957 -6.276 8.305 1.00 56.50 187 GLY A CA 1
ATOM 1478 C C . GLY A 1 187 ? 15.929 -7.545 7.440 1.00 56.50 187 GLY A C 1
ATOM 1479 O O . GLY A 1 187 ? 16.802 -7.693 6.589 1.00 56.50 187 GLY A O 1
ATOM 1480 N N . GLU A 1 188 ? 14.946 -8.433 7.641 1.00 53.75 188 GLU A N 1
ATOM 1481 C CA . GLU A 1 188 ? 14.803 -9.711 6.925 1.00 53.75 188 GLU A CA 1
ATOM 1482 C C . GLU A 1 188 ? 14.222 -9.547 5.509 1.00 53.75 188 GLU A C 1
ATOM 1484 O O . GLU A 1 188 ? 14.379 -10.441 4.685 1.00 53.75 188 GLU A O 1
ATOM 1489 N N . ASP A 1 189 ? 13.624 -8.391 5.187 1.00 50.19 189 ASP A N 1
ATOM 1490 C CA . ASP A 1 189 ? 13.102 -8.076 3.842 1.00 50.19 189 ASP A CA 1
ATOM 1491 C C . ASP A 1 189 ? 14.207 -7.835 2.795 1.00 50.19 189 ASP A C 1
ATOM 1493 O O . ASP A 1 189 ? 13.937 -7.650 1.604 1.00 50.19 189 ASP A O 1
ATOM 1497 N N . PHE A 1 190 ? 15.469 -7.807 3.225 1.00 47.25 190 PHE A N 1
ATOM 1498 C CA . PHE A 1 190 ? 16.615 -7.782 2.330 1.00 47.25 190 PHE A CA 1
ATOM 1499 C C . PHE A 1 190 ? 17.043 -9.224 2.045 1.00 47.25 190 PHE A C 1
ATOM 1501 O O . PHE A 1 190 ? 17.354 -9.958 2.975 1.00 47.25 190 PHE A O 1
ATOM 1508 N N . ASP A 1 191 ? 17.088 -9.609 0.762 1.00 42.81 191 ASP A N 1
ATOM 1509 C CA . ASP A 1 191 ? 17.664 -10.875 0.279 1.00 42.81 191 ASP A CA 1
ATOM 1510 C C . ASP A 1 191 ? 19.125 -10.981 0.749 1.00 42.81 191 ASP A C 1
ATOM 1512 O O . ASP A 1 191 ? 20.068 -10.521 0.095 1.00 42.81 191 ASP A O 1
ATOM 1516 N N . ILE A 1 192 ? 19.325 -11.542 1.936 1.00 47.50 192 ILE A N 1
ATOM 1517 C CA . ILE A 1 192 ? 20.640 -11.880 2.452 1.00 47.50 192 ILE A CA 1
ATOM 1518 C C . ILE A 1 192 ? 20.841 -13.341 2.107 1.00 47.50 192 ILE A C 1
ATOM 1520 O O . ILE A 1 192 ? 20.355 -14.238 2.792 1.00 47.50 192 ILE A O 1
ATOM 1524 N N . GLU A 1 193 ? 21.569 -13.564 1.015 1.00 47.00 193 GLU A N 1
ATOM 1525 C CA . GLU A 1 193 ? 22.178 -14.855 0.724 1.00 47.00 193 GLU A CA 1
ATOM 1526 C C . GLU A 1 193 ? 22.848 -15.385 2.001 1.00 47.00 193 GLU A C 1
ATOM 1528 O O . GLU A 1 193 ? 23.746 -14.734 2.544 1.00 47.00 193 GLU A O 1
ATOM 1533 N N . GLU A 1 194 ? 22.354 -16.532 2.475 1.00 44.78 194 GLU A N 1
ATOM 1534 C CA . GLU A 1 194 ? 22.800 -17.330 3.622 1.00 44.78 194 GLU A CA 1
ATOM 1535 C C . GLU A 1 194 ? 24.205 -16.958 4.136 1.00 44.78 194 GLU A C 1
ATOM 1537 O O . GLU A 1 194 ? 25.231 -17.443 3.649 1.00 44.78 194 GLU A O 1
ATOM 1542 N N . ARG A 1 195 ? 24.274 -16.107 5.165 1.00 48.62 195 ARG A N 1
ATOM 1543 C CA . ARG A 1 195 ? 25.465 -16.009 6.016 1.00 48.62 195 ARG A CA 1
ATOM 1544 C C . ARG A 1 195 ? 25.071 -16.308 7.452 1.00 48.62 195 ARG A C 1
ATOM 1546 O O . ARG A 1 195 ? 24.382 -15.522 8.093 1.00 48.62 195 ARG A O 1
ATOM 1553 N N . ASP A 1 196 ? 25.533 -17.465 7.919 1.00 48.25 196 ASP A N 1
ATOM 1554 C CA . ASP A 1 196 ? 25.396 -18.030 9.268 1.00 48.25 196 ASP A CA 1
ATOM 1555 C C . ASP A 1 196 ? 26.134 -17.205 10.349 1.00 48.25 196 ASP A C 1
ATOM 1557 O O . ASP A 1 196 ? 26.929 -17.744 11.121 1.00 48.25 196 ASP A O 1
ATOM 1561 N N . ASP A 1 197 ? 25.921 -15.889 10.418 1.00 53.97 197 ASP A N 1
ATOM 1562 C CA . ASP A 1 197 ? 26.491 -15.059 11.482 1.00 53.97 197 ASP A CA 1
ATOM 1563 C C . ASP A 1 197 ? 25.401 -14.238 12.180 1.00 53.97 197 ASP A C 1
ATOM 1565 O O . ASP A 1 197 ? 25.013 -13.156 11.743 1.00 53.97 197 ASP A O 1
ATOM 1569 N N . TYR A 1 198 ? 24.883 -14.790 13.280 1.00 53.69 198 TYR A N 1
ATOM 1570 C CA . TYR A 1 198 ? 23.828 -14.191 14.104 1.00 53.69 198 TYR A CA 1
ATOM 1571 C C . TYR A 1 198 ? 24.197 -12.789 14.627 1.00 53.69 198 TYR A C 1
ATOM 1573 O O . TYR A 1 198 ? 23.308 -11.958 14.784 1.00 53.69 198 TYR A O 1
ATOM 1581 N N . GLU A 1 199 ? 25.485 -12.475 14.832 1.00 56.12 199 GLU A N 1
ATOM 1582 C CA . GLU A 1 199 ? 25.916 -11.121 15.236 1.00 56.12 199 GLU A CA 1
ATOM 1583 C C . GLU A 1 199 ? 25.696 -10.077 14.125 1.00 56.12 199 GLU A C 1
ATOM 1585 O O . GLU A 1 199 ? 25.584 -8.878 14.396 1.00 56.12 199 GLU A O 1
ATOM 1590 N N . GLN A 1 200 ? 25.611 -10.511 12.864 1.00 61.09 200 GLN A N 1
ATOM 1591 C CA . GLN A 1 200 ? 25.363 -9.624 11.735 1.00 61.09 200 GLN A CA 1
ATOM 1592 C C . GLN A 1 200 ? 23.877 -9.250 11.617 1.00 61.09 200 GLN A C 1
ATOM 1594 O O . GLN A 1 200 ? 23.584 -8.127 11.201 1.00 61.09 200 GLN A O 1
ATOM 1599 N N . TYR A 1 201 ? 22.960 -10.131 12.034 1.00 62.59 201 TYR A N 1
ATOM 1600 C CA . TYR A 1 201 ? 21.510 -9.899 11.980 1.00 62.59 201 TYR A CA 1
ATOM 1601 C C . TYR A 1 201 ? 21.065 -8.758 12.895 1.00 62.59 201 TYR A C 1
ATOM 1603 O O . TYR A 1 201 ? 20.419 -7.832 12.411 1.00 62.59 201 TYR A O 1
ATOM 1611 N N . ASP A 1 202 ? 21.498 -8.748 14.160 1.00 69.88 202 ASP A N 1
ATOM 1612 C CA . ASP A 1 202 ? 21.162 -7.672 15.109 1.00 69.88 202 ASP A CA 1
ATOM 1613 C C . ASP A 1 202 ? 21.617 -6.296 14.582 1.00 69.88 202 ASP A C 1
ATOM 1615 O O . ASP A 1 202 ? 20.908 -5.293 14.682 1.00 69.88 202 ASP A O 1
ATOM 1619 N N . LEU A 1 203 ? 22.799 -6.246 13.957 1.00 72.94 203 LEU A N 1
ATOM 1620 C CA . LEU A 1 203 ? 23.337 -5.026 13.351 1.00 72.94 203 LEU A CA 1
ATOM 1621 C C . LEU A 1 203 ? 22.575 -4.596 12.090 1.00 72.94 203 LEU A C 1
ATOM 1623 O O . LEU A 1 203 ? 22.535 -3.402 11.782 1.00 72.94 203 LEU A O 1
ATOM 1627 N N . ILE A 1 204 ? 22.017 -5.537 11.327 1.00 73.19 204 ILE A N 1
ATOM 1628 C CA . ILE A 1 204 ? 21.195 -5.251 10.144 1.00 73.19 204 ILE A CA 1
ATOM 1629 C C . ILE A 1 204 ? 19.813 -4.764 10.570 1.00 73.19 204 ILE A C 1
ATOM 1631 O O . ILE A 1 204 ? 19.355 -3.747 10.050 1.00 73.19 204 ILE A O 1
ATOM 1635 N N . GLU A 1 205 ? 19.183 -5.433 11.533 1.00 77.19 205 GLU A N 1
ATOM 1636 C CA . GLU A 1 205 ? 17.889 -5.030 12.080 1.00 77.19 205 GLU A CA 1
ATOM 1637 C C . GLU A 1 205 ? 17.978 -3.619 12.669 1.00 77.19 205 GLU A C 1
ATOM 1639 O O . GLU A 1 205 ? 17.179 -2.752 12.313 1.00 77.19 205 GLU A O 1
ATOM 1644 N N . GLN A 1 206 ? 19.022 -3.339 13.459 1.00 82.31 206 GLN A N 1
ATOM 1645 C CA . GLN A 1 206 ? 19.257 -2.002 13.999 1.00 82.31 206 GLN A CA 1
ATOM 1646 C C . GLN A 1 206 ? 19.384 -0.947 12.888 1.00 82.31 206 GLN A C 1
ATOM 1648 O O . GLN A 1 206 ? 18.778 0.120 12.976 1.00 82.31 206 GLN A O 1
ATOM 1653 N N . LYS A 1 207 ? 20.144 -1.231 11.823 1.00 85.19 207 LYS A N 1
ATOM 1654 C CA . LYS A 1 207 ? 20.301 -0.297 10.695 1.00 85.19 207 LYS A CA 1
ATOM 1655 C C . LYS A 1 207 ? 19.005 -0.088 9.916 1.00 85.19 207 LYS A C 1
ATOM 1657 O O . LYS A 1 207 ? 18.738 1.040 9.504 1.00 85.19 207 LYS A O 1
ATOM 1662 N N . SER A 1 208 ? 18.230 -1.150 9.697 1.00 84.38 208 SER A N 1
ATOM 1663 C CA . SER A 1 208 ? 16.930 -1.071 9.023 1.00 84.38 208 SER A CA 1
ATOM 1664 C C . SER A 1 208 ? 15.967 -0.202 9.830 1.00 84.38 208 SER A C 1
ATOM 1666 O O . SER A 1 208 ? 15.365 0.727 9.291 1.00 84.38 208 SER A O 1
ATOM 1668 N N . GLU A 1 209 ? 15.917 -0.405 11.149 1.00 87.88 209 GLU A N 1
ATOM 1669 C CA . GLU A 1 209 ? 15.101 0.406 12.050 1.00 87.88 209 GLU A CA 1
ATOM 1670 C C . GLU A 1 209 ? 15.535 1.875 12.077 1.00 87.88 209 GLU A C 1
ATOM 1672 O O . GLU A 1 209 ? 14.690 2.767 12.004 1.00 87.88 209 GLU A O 1
ATOM 1677 N N . GLU A 1 210 ? 16.839 2.148 12.155 1.00 90.25 210 GLU A N 1
ATOM 1678 C CA . GLU A 1 210 ? 17.376 3.512 12.126 1.00 90.25 210 GLU A CA 1
ATOM 1679 C C . GLU A 1 210 ? 17.006 4.229 10.819 1.00 90.25 210 GLU A C 1
ATOM 1681 O O . GLU A 1 210 ? 16.530 5.369 10.851 1.00 90.25 210 GLU A O 1
ATOM 1686 N N . ALA A 1 211 ? 17.144 3.547 9.677 1.00 90.88 211 ALA A N 1
ATOM 1687 C CA . ALA A 1 211 ? 16.743 4.073 8.375 1.00 90.88 211 ALA A CA 1
ATOM 1688 C C . ALA A 1 211 ? 15.223 4.292 8.283 1.00 90.88 211 ALA A C 1
ATOM 1690 O O . ALA A 1 211 ? 14.768 5.309 7.751 1.00 90.88 211 ALA A O 1
ATOM 1691 N N . TYR A 1 212 ? 14.423 3.379 8.837 1.00 91.75 212 TYR A N 1
ATOM 1692 C CA . TYR A 1 212 ? 12.969 3.505 8.848 1.00 91.75 212 TYR A CA 1
ATOM 1693 C C . TYR A 1 212 ? 12.499 4.663 9.734 1.00 91.75 212 TYR A C 1
ATOM 1695 O O . TYR A 1 212 ? 11.656 5.470 9.333 1.00 91.75 212 TYR A O 1
ATOM 1703 N N . LYS A 1 213 ? 13.115 4.826 10.906 1.00 92.75 213 LYS A N 1
ATOM 1704 C CA . LYS A 1 213 ? 12.893 5.969 11.794 1.00 92.75 213 LYS A CA 1
ATOM 1705 C C . LYS A 1 213 ? 13.239 7.287 11.109 1.00 92.75 213 LYS A C 1
ATOM 1707 O O . LYS A 1 213 ? 12.482 8.258 11.232 1.00 92.75 213 LYS A O 1
ATOM 1712 N N . GLU A 1 214 ? 14.353 7.339 10.380 1.00 92.62 214 GLU A N 1
ATOM 1713 C CA . GLU A 1 214 ? 14.716 8.509 9.579 1.00 92.62 214 GLU A CA 1
ATOM 1714 C C . GLU A 1 214 ? 13.649 8.790 8.512 1.00 92.62 214 GLU A C 1
ATOM 1716 O O . GLU A 1 214 ? 13.169 9.923 8.412 1.00 92.62 214 GLU A O 1
ATOM 1721 N N . PHE A 1 215 ? 13.209 7.766 7.778 1.00 92.44 215 PHE A N 1
ATOM 1722 C CA . PHE A 1 215 ? 12.156 7.881 6.769 1.00 92.44 215 PHE A CA 1
ATOM 1723 C C . PHE A 1 215 ? 10.842 8.438 7.340 1.00 92.44 215 PHE A C 1
ATOM 1725 O O . PHE A 1 215 ? 10.284 9.393 6.782 1.00 92.44 215 PHE A O 1
ATOM 1732 N N . ILE A 1 216 ? 10.363 7.910 8.472 1.00 91.56 216 ILE A N 1
ATOM 1733 C CA . ILE A 1 216 ? 9.158 8.413 9.150 1.00 91.56 216 ILE A CA 1
ATOM 1734 C C . ILE A 1 216 ? 9.364 9.874 9.559 1.00 91.56 216 ILE A C 1
ATOM 1736 O O . ILE A 1 216 ? 8.529 10.729 9.260 1.00 91.56 216 ILE A O 1
ATOM 1740 N N . THR A 1 217 ? 10.506 10.195 10.171 1.00 91.19 217 THR A N 1
ATOM 1741 C CA . THR A 1 217 ? 10.822 11.558 10.626 1.00 91.19 217 THR A CA 1
ATOM 1742 C C . THR A 1 217 ? 10.827 12.557 9.463 1.00 91.19 217 THR A C 1
ATOM 1744 O O . THR A 1 217 ? 10.229 13.633 9.563 1.00 91.19 217 THR A O 1
ATOM 1747 N N . LYS A 1 218 ? 11.435 12.195 8.327 1.00 88.94 218 LYS A N 1
ATOM 1748 C CA . LYS A 1 218 ? 11.436 13.008 7.100 1.00 88.94 218 LYS A CA 1
ATOM 1749 C C . LYS A 1 218 ? 10.053 13.131 6.468 1.00 88.94 218 LYS A C 1
ATOM 1751 O O . LYS A 1 218 ? 9.715 14.192 5.941 1.00 88.94 218 LYS A O 1
ATOM 1756 N N . THR A 1 219 ? 9.226 12.095 6.562 1.00 88.69 219 THR A N 1
ATOM 1757 C CA . THR A 1 219 ? 7.832 12.140 6.106 1.00 88.69 219 THR A CA 1
ATOM 1758 C C . THR A 1 219 ? 7.005 13.100 6.961 1.00 88.69 219 THR A C 1
ATOM 1760 O O . THR A 1 219 ? 6.289 13.943 6.419 1.00 88.69 219 THR A O 1
ATOM 1763 N N . ILE A 1 220 ? 7.161 13.068 8.285 1.00 87.69 220 ILE A N 1
ATOM 1764 C CA . ILE A 1 220 ? 6.523 14.032 9.192 1.00 87.69 220 ILE A CA 1
ATOM 1765 C C . ILE A 1 220 ? 6.998 15.458 8.870 1.00 87.69 220 ILE A C 1
ATOM 1767 O O . ILE A 1 220 ? 6.181 16.365 8.753 1.00 87.69 220 ILE A O 1
ATOM 1771 N N . GLU A 1 221 ? 8.295 15.670 8.623 1.00 85.00 221 GLU A N 1
ATOM 1772 C CA . GLU A 1 221 ? 8.848 16.968 8.192 1.00 85.00 221 GLU A CA 1
ATOM 1773 C C . GLU A 1 221 ? 8.264 17.459 6.847 1.00 85.00 221 GLU A C 1
ATOM 1775 O O . GLU A 1 221 ? 8.078 18.661 6.616 1.00 85.00 221 GLU A O 1
ATOM 1780 N N . LEU A 1 222 ? 7.931 16.541 5.938 1.00 82.38 222 LEU A N 1
ATOM 1781 C CA . LEU A 1 222 ? 7.252 16.877 4.689 1.00 82.38 222 LEU A CA 1
ATOM 1782 C C . LEU A 1 222 ? 5.808 17.351 4.944 1.00 82.38 222 LEU A C 1
ATOM 1784 O O . LEU A 1 222 ? 5.317 18.260 4.262 1.00 82.38 222 LEU A O 1
ATOM 1788 N N . LEU A 1 223 ? 5.115 16.771 5.918 1.00 81.38 223 LEU A N 1
ATOM 1789 C CA . LEU A 1 223 ? 3.686 17.001 6.148 1.00 81.38 223 LEU A CA 1
ATOM 1790 C C . LEU A 1 223 ? 3.386 18.102 7.169 1.00 81.38 223 LEU A C 1
ATOM 1792 O O . LEU A 1 223 ? 2.368 18.777 7.029 1.00 81.38 223 LEU A O 1
ATOM 1796 N N . SER A 1 224 ? 4.281 18.345 8.118 1.00 77.12 224 SER A N 1
ATOM 1797 C CA . SER A 1 224 ? 4.146 19.385 9.138 1.00 77.12 224 SER A CA 1
ATOM 1798 C C . SER A 1 224 ? 4.814 20.691 8.699 1.00 77.12 224 SER A C 1
ATOM 1800 O O . SER A 1 224 ? 5.738 20.700 7.881 1.00 77.12 224 SER A O 1
ATOM 1802 N N . ASP A 1 225 ? 4.318 21.816 9.211 1.00 70.38 225 ASP A N 1
ATOM 1803 C CA . ASP A 1 225 ? 4.942 23.134 9.021 1.00 70.38 225 ASP A CA 1
ATOM 1804 C C . ASP A 1 225 ? 5.933 23.474 10.156 1.00 70.38 225 ASP A C 1
ATOM 1806 O O . ASP A 1 225 ? 6.653 24.466 10.059 1.00 70.38 225 ASP A O 1
ATOM 1810 N N . ASP A 1 226 ? 6.000 22.630 11.195 1.00 66.19 226 ASP A N 1
ATOM 1811 C CA . ASP A 1 226 ? 6.792 22.837 12.411 1.00 66.19 226 ASP A CA 1
ATOM 1812 C C . ASP A 1 226 ? 8.179 22.146 12.401 1.00 66.19 226 ASP A C 1
ATOM 1814 O O . ASP A 1 226 ? 8.450 21.168 11.692 1.00 66.19 226 ASP A O 1
ATOM 1818 N N . THR A 1 227 ? 9.089 22.685 13.212 1.00 59.84 227 THR A N 1
ATOM 1819 C CA . THR A 1 227 ? 10.541 22.460 13.219 1.00 59.84 227 THR A CA 1
ATOM 1820 C C . THR A 1 227 ? 11.079 21.747 14.465 1.00 59.84 227 THR A C 1
ATOM 1822 O O . THR A 1 227 ? 12.293 21.616 14.597 1.00 59.84 227 THR A O 1
ATOM 1825 N N . MET A 1 228 ? 10.242 21.271 15.396 1.00 70.88 228 MET A N 1
ATOM 1826 C CA . MET A 1 228 ? 10.758 20.584 16.591 1.00 70.88 228 MET A CA 1
ATOM 1827 C C . MET A 1 228 ? 11.196 19.139 16.296 1.00 70.88 228 MET A C 1
ATOM 1829 O O . MET A 1 228 ? 10.432 18.188 16.445 1.00 70.88 228 MET A O 1
ATOM 1833 N N . ASP A 1 229 ? 12.468 18.964 15.928 1.00 74.94 229 ASP A N 1
ATOM 1834 C CA . ASP A 1 229 ? 13.070 17.667 15.566 1.00 74.94 229 ASP A CA 1
ATOM 1835 C C . ASP A 1 229 ? 12.897 16.581 16.639 1.00 74.94 229 ASP A C 1
ATOM 1837 O O . ASP A 1 229 ? 12.661 15.414 16.324 1.00 74.94 229 ASP A O 1
ATOM 1841 N N . LYS A 1 230 ? 12.954 16.967 17.921 1.00 81.56 230 LYS A N 1
ATOM 1842 C CA . LYS A 1 230 ? 12.797 16.032 19.044 1.00 81.56 230 LYS A CA 1
ATOM 1843 C C . LYS A 1 230 ? 11.406 15.398 19.088 1.00 81.56 230 LYS A C 1
ATOM 1845 O O . LYS A 1 230 ? 11.284 14.222 19.403 1.00 81.56 230 LYS A O 1
ATOM 1850 N N . GLU A 1 231 ? 10.364 16.163 18.781 1.00 85.75 231 GLU A N 1
ATOM 1851 C CA . GLU A 1 231 ? 8.999 15.640 18.796 1.00 85.75 231 GLU A CA 1
ATOM 1852 C C . GLU A 1 231 ? 8.766 14.669 17.637 1.00 85.75 231 GLU A C 1
ATOM 1854 O O . GLU A 1 231 ? 8.222 13.590 17.846 1.00 85.75 231 GLU A O 1
ATOM 1859 N N . LYS A 1 232 ? 9.261 15.001 16.440 1.00 85.25 232 LYS A N 1
ATOM 1860 C CA . LYS A 1 232 ? 9.171 14.126 15.261 1.00 85.25 232 LYS A CA 1
ATOM 1861 C C . LYS A 1 232 ? 9.842 12.777 15.512 1.00 85.25 232 LYS A C 1
ATOM 1863 O O . LYS A 1 232 ? 9.266 11.742 15.193 1.00 85.25 232 LYS A O 1
ATOM 1868 N N . SER A 1 233 ? 11.026 12.796 16.131 1.00 88.44 233 SER A N 1
ATOM 1869 C CA . SER A 1 233 ? 11.747 11.576 16.504 1.00 88.44 233 SER A CA 1
ATOM 1870 C C . SER A 1 233 ? 10.965 10.729 17.511 1.00 88.44 233 SER A C 1
ATOM 1872 O O . SER A 1 233 ? 10.908 9.514 17.351 1.00 88.44 233 SER A O 1
ATOM 1874 N N . ASN A 1 234 ? 10.356 11.347 18.528 1.00 89.75 234 ASN A N 1
ATOM 1875 C CA . ASN A 1 234 ? 9.542 10.621 19.508 1.00 89.75 234 ASN A CA 1
ATOM 1876 C C . ASN A 1 234 ? 8.309 9.985 18.852 1.00 89.75 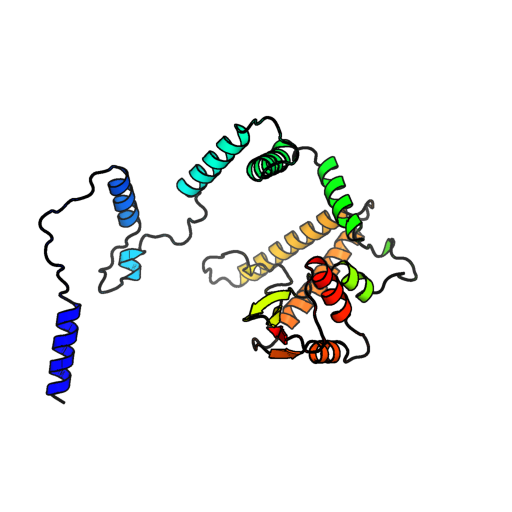234 ASN A C 1
ATOM 1878 O O . ASN A 1 234 ? 8.001 8.828 19.108 1.00 89.75 234 ASN A O 1
ATOM 1882 N N . VAL A 1 235 ? 7.626 10.721 17.971 1.00 90.44 235 VAL A N 1
ATOM 1883 C CA . VAL A 1 235 ? 6.474 10.198 17.224 1.00 90.44 235 VAL A CA 1
ATOM 1884 C C . VAL A 1 235 ? 6.889 9.025 16.330 1.00 90.44 235 VAL A C 1
ATOM 1886 O O . VAL A 1 235 ? 6.171 8.033 16.264 1.00 90.44 235 VAL A O 1
ATOM 1889 N N . ALA A 1 236 ? 8.058 9.092 15.686 1.00 91.81 236 ALA A N 1
ATOM 1890 C CA . ALA A 1 236 ? 8.588 7.975 14.906 1.00 91.81 236 ALA A CA 1
ATOM 1891 C C . ALA A 1 236 ? 8.849 6.724 15.769 1.00 91.81 236 ALA A C 1
ATOM 1893 O O . ALA A 1 236 ? 8.502 5.621 15.357 1.00 91.81 236 ALA A O 1
ATOM 1894 N N . GLU A 1 237 ? 9.396 6.886 16.979 1.00 92.62 237 GLU A N 1
ATOM 1895 C CA . GLU A 1 237 ? 9.574 5.778 17.935 1.00 92.62 237 GLU A CA 1
ATOM 1896 C C . GLU A 1 237 ? 8.234 5.173 18.379 1.00 92.62 237 GLU A C 1
ATOM 1898 O O . GLU A 1 237 ? 8.102 3.952 18.442 1.00 92.62 237 GLU A O 1
ATOM 1903 N N . GLU A 1 238 ? 7.228 6.009 18.653 1.00 92.88 238 GLU A N 1
ATOM 1904 C CA . GLU A 1 238 ? 5.881 5.553 19.022 1.00 92.88 238 GLU A CA 1
ATOM 1905 C C . GLU A 1 238 ? 5.212 4.759 17.886 1.00 92.88 238 GLU A C 1
ATOM 1907 O O . GLU A 1 238 ? 4.584 3.731 18.153 1.00 92.88 238 GLU A O 1
ATOM 1912 N N . ILE A 1 239 ? 5.373 5.196 16.630 1.00 92.19 239 ILE A N 1
ATOM 1913 C CA . ILE A 1 239 ? 4.868 4.489 15.439 1.00 92.19 239 ILE A CA 1
ATOM 1914 C C . ILE A 1 239 ? 5.538 3.124 15.309 1.00 92.19 239 ILE A C 1
ATOM 1916 O O . ILE A 1 239 ? 4.838 2.117 15.245 1.00 92.19 239 ILE A O 1
ATOM 1920 N N . ILE A 1 240 ? 6.872 3.075 15.358 1.00 92.31 240 ILE A N 1
ATOM 1921 C CA . ILE A 1 240 ? 7.630 1.820 15.260 1.00 92.31 240 ILE A CA 1
ATOM 1922 C C . ILE A 1 240 ? 7.221 0.855 16.377 1.00 92.31 240 ILE A C 1
ATOM 1924 O O . ILE A 1 240 ? 6.978 -0.326 16.131 1.00 92.31 240 ILE A O 1
ATOM 1928 N N . TYR A 1 241 ? 7.093 1.346 17.611 1.00 92.94 241 TYR A N 1
ATOM 1929 C CA . TYR A 1 241 ? 6.639 0.530 18.734 1.00 92.94 241 TYR A CA 1
ATOM 1930 C C . TYR A 1 241 ? 5.229 -0.035 18.503 1.00 92.94 241 TYR A C 1
ATOM 1932 O O . TYR A 1 241 ? 4.971 -1.213 18.765 1.00 92.94 241 TYR A O 1
ATOM 1940 N N . PHE A 1 242 ? 4.307 0.791 18.007 1.00 91.38 242 PHE A N 1
ATOM 1941 C CA . PHE A 1 242 ? 2.948 0.370 17.679 1.00 91.38 242 PHE A CA 1
ATOM 1942 C C . PHE A 1 242 ? 2.927 -0.685 16.564 1.00 91.38 242 PHE A C 1
ATOM 1944 O O . PHE A 1 242 ? 2.280 -1.721 16.720 1.00 91.38 242 PHE A O 1
ATOM 1951 N N . GLU A 1 243 ? 3.675 -0.471 15.485 1.00 91.12 243 GLU A N 1
ATOM 1952 C CA . GLU A 1 243 ? 3.781 -1.391 14.349 1.00 91.12 243 GLU A CA 1
ATOM 1953 C C . GLU A 1 243 ? 4.416 -2.726 14.737 1.00 91.12 243 GLU A C 1
ATOM 1955 O O . GLU A 1 243 ? 3.889 -3.771 14.360 1.00 91.12 243 GLU A O 1
ATOM 1960 N N . LYS A 1 244 ? 5.462 -2.729 15.576 1.00 88.06 244 LYS A N 1
ATOM 1961 C CA . LYS A 1 244 ? 6.040 -3.964 16.135 1.00 88.06 244 LYS A CA 1
ATOM 1962 C C . LYS A 1 244 ? 5.018 -4.765 16.937 1.00 88.06 244 LYS A C 1
ATOM 1964 O O . LYS A 1 244 ? 4.941 -5.985 16.801 1.00 88.06 244 LYS A O 1
ATOM 1969 N N . ASN A 1 245 ? 4.208 -4.092 17.755 1.00 90.00 245 ASN A N 1
ATOM 1970 C CA . ASN A 1 245 ? 3.163 -4.765 18.524 1.00 90.00 245 ASN A CA 1
ATOM 1971 C C . ASN A 1 245 ? 2.089 -5.373 17.617 1.00 90.00 245 ASN A C 1
ATOM 1973 O O . ASN A 1 245 ? 1.666 -6.502 17.860 1.00 90.00 245 ASN A O 1
ATOM 1977 N N . ILE A 1 246 ? 1.655 -4.658 16.575 1.00 87.50 246 ILE A N 1
ATOM 1978 C CA . ILE A 1 246 ? 0.683 -5.204 15.620 1.00 87.50 246 ILE A CA 1
ATOM 1979 C C . ILE A 1 246 ? 1.297 -6.352 14.817 1.00 87.50 246 ILE A C 1
ATOM 1981 O O . ILE A 1 246 ? 0.644 -7.382 14.671 1.00 87.50 246 ILE A O 1
ATOM 1985 N N . SER A 1 247 ? 2.540 -6.212 14.354 1.00 86.50 247 SER A N 1
ATOM 1986 C CA . SER A 1 247 ? 3.265 -7.263 13.633 1.00 86.50 247 SER A CA 1
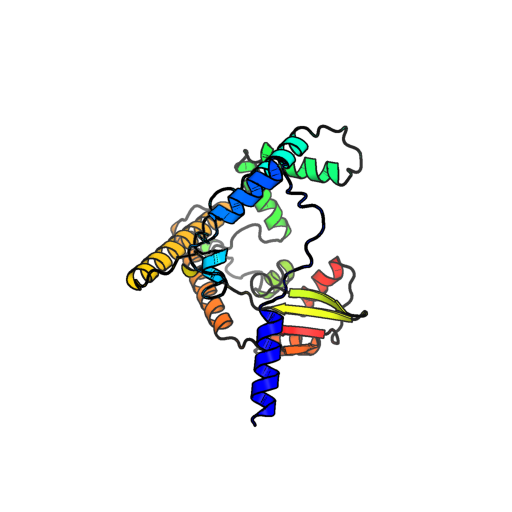ATOM 1987 C C . SER A 1 247 ? 3.328 -8.552 14.454 1.00 86.50 247 SER A C 1
ATOM 1989 O O . SER A 1 247 ? 2.953 -9.619 13.974 1.00 86.50 247 SER A O 1
ATOM 1991 N N . LYS A 1 248 ? 3.653 -8.441 15.749 1.00 86.50 248 LYS A N 1
ATOM 1992 C CA . LYS A 1 248 ? 3.624 -9.575 16.679 1.00 86.50 248 LYS A CA 1
ATOM 1993 C C . LYS A 1 248 ? 2.234 -10.211 16.807 1.00 86.50 248 LYS A C 1
ATOM 1995 O O . LYS A 1 248 ? 2.113 -11.429 16.798 1.00 86.50 248 LYS A O 1
ATOM 2000 N N . ILE A 1 249 ? 1.176 -9.407 16.923 1.00 85.88 249 ILE A N 1
ATOM 2001 C CA . ILE A 1 249 ? -0.199 -9.934 16.986 1.00 85.88 249 ILE A CA 1
ATOM 2002 C C . ILE A 1 249 ? -0.560 -10.665 15.681 1.00 85.88 249 ILE A C 1
ATOM 2004 O O . ILE A 1 249 ? -1.221 -11.700 15.720 1.00 85.88 249 ILE A O 1
ATOM 2008 N N . ALA A 1 250 ? -0.136 -10.138 14.531 1.00 83.81 250 ALA A N 1
ATOM 2009 C CA . ALA A 1 250 ? -0.412 -10.719 13.220 1.00 83.81 250 ALA A CA 1
ATOM 2010 C C . ALA A 1 250 ? 0.362 -12.026 12.966 1.00 83.81 250 ALA A C 1
ATOM 2012 O O . ALA A 1 250 ? -0.185 -12.942 12.342 1.00 83.81 250 ALA A O 1
ATOM 2013 N N . SER A 1 251 ? 1.594 -12.136 13.469 1.00 82.94 251 SER A N 1
ATOM 2014 C CA . SER A 1 251 ? 2.405 -13.356 13.366 1.00 82.94 251 SER A CA 1
ATOM 2015 C C . SER A 1 251 ? 1.933 -14.466 14.309 1.00 82.94 251 SER A C 1
ATOM 2017 O O . SER A 1 251 ? 2.043 -15.642 13.974 1.00 82.94 251 SER A O 1
ATOM 2019 N N . GLU A 1 252 ? 1.345 -14.113 15.456 1.00 85.81 252 GLU A N 1
ATOM 2020 C CA . GLU A 1 252 ? 0.727 -15.063 16.393 1.00 85.81 252 GLU A CA 1
ATOM 2021 C C . GLU A 1 252 ? -0.687 -15.511 15.966 1.00 85.81 252 GLU A C 1
ATOM 2023 O O . GLU A 1 252 ? -1.230 -16.467 16.526 1.00 85.81 252 GLU A O 1
ATOM 2028 N N . ALA A 1 253 ? -1.308 -14.830 14.995 1.00 83.19 253 ALA A N 1
ATOM 2029 C CA . ALA A 1 253 ? -2.638 -15.171 14.502 1.00 83.19 253 ALA A CA 1
ATOM 2030 C C . ALA A 1 253 ? -2.625 -16.469 13.676 1.00 83.19 253 ALA A C 1
ATOM 2032 O O . ALA A 1 253 ? -1.760 -16.676 12.828 1.00 83.19 253 ALA A O 1
ATOM 2033 N N . GLU A 1 254 ? -3.622 -17.328 13.902 1.00 80.62 254 GLU A N 1
ATOM 2034 C CA . GLU A 1 254 ? -3.767 -18.604 13.196 1.00 80.62 254 GLU A CA 1
ATOM 2035 C C . GLU A 1 254 ? -3.992 -18.393 11.691 1.00 80.62 254 GLU A C 1
ATOM 2037 O O . GLU A 1 254 ? -4.881 -17.638 11.301 1.00 80.62 254 GLU A O 1
ATOM 2042 N N . ASP A 1 255 ? -3.261 -19.126 10.845 1.00 79.81 255 ASP A N 1
ATOM 2043 C CA . ASP A 1 255 ? -3.368 -19.070 9.373 1.00 79.81 255 ASP A CA 1
ATOM 2044 C C . ASP A 1 255 ? -4.624 -19.780 8.821 1.00 79.81 255 ASP A C 1
ATOM 2046 O O . ASP A 1 255 ? -4.633 -20.334 7.716 1.00 79.81 255 ASP A O 1
ATOM 2050 N N . SER A 1 256 ? -5.704 -19.824 9.603 1.00 83.69 256 SER A N 1
ATOM 2051 C CA . SER A 1 256 ? -6.944 -20.486 9.214 1.00 83.69 256 SER A CA 1
ATOM 2052 C C . SER A 1 256 ? -7.939 -19.493 8.619 1.00 83.69 256 SER A C 1
ATOM 2054 O O . SER A 1 256 ? -8.288 -18.475 9.214 1.00 83.69 256 SER A O 1
ATOM 2056 N N . ALA A 1 257 ? -8.447 -19.818 7.430 1.00 87.50 257 ALA A N 1
ATOM 2057 C CA . ALA A 1 257 ? -9.484 -19.021 6.798 1.00 87.50 257 ALA A CA 1
ATOM 2058 C C . ALA A 1 257 ? -10.851 -19.305 7.440 1.00 87.50 257 ALA A C 1
ATOM 2060 O O . ALA A 1 257 ? -11.356 -20.433 7.409 1.00 87.50 257 ALA A O 1
ATOM 2061 N N . VAL A 1 258 ? -11.500 -18.266 7.958 1.00 92.00 258 VAL A N 1
ATOM 2062 C CA . VAL A 1 258 ? -12.847 -18.335 8.529 1.00 92.00 258 VAL A CA 1
ATOM 2063 C C . VAL A 1 258 ? -13.841 -17.666 7.591 1.00 92.00 258 VAL A C 1
ATOM 2065 O O . VAL A 1 258 ? -13.729 -16.493 7.243 1.00 92.00 258 VAL A O 1
ATOM 2068 N N . THR A 1 259 ? -14.873 -18.412 7.206 1.00 93.75 259 THR A N 1
ATOM 2069 C CA . THR A 1 259 ? -16.011 -17.877 6.454 1.00 93.75 259 THR A CA 1
ATOM 2070 C C . THR A 1 259 ? -17.149 -17.522 7.404 1.00 93.75 259 THR A C 1
ATOM 2072 O O . THR A 1 259 ? -17.611 -18.364 8.172 1.00 93.75 259 THR A O 1
ATOM 2075 N N . MET A 1 260 ? -17.664 -16.301 7.302 1.00 94.94 260 MET A N 1
ATOM 2076 C CA . MET A 1 260 ? -18.827 -15.826 8.052 1.00 94.94 260 MET A CA 1
ATOM 2077 C C . MET A 1 260 ? -19.678 -14.876 7.204 1.00 94.94 260 MET A C 1
ATOM 2079 O O . MET A 1 260 ? -19.344 -14.576 6.060 1.00 94.94 260 MET A O 1
ATOM 2083 N N . ASN A 1 261 ? -20.806 -14.410 7.732 1.00 95.44 261 ASN A N 1
ATOM 2084 C CA . ASN A 1 261 ? -21.561 -13.321 7.113 1.00 95.44 261 ASN A CA 1
ATOM 2085 C C . ASN A 1 261 ? -21.187 -11.955 7.716 1.00 95.44 261 ASN A C 1
ATOM 2087 O O . ASN A 1 261 ? -20.636 -11.866 8.814 1.00 95.44 261 ASN A O 1
ATOM 2091 N N . LEU A 1 262 ? -21.501 -10.876 7.000 1.00 93.12 262 LEU A N 1
ATOM 2092 C CA . LEU A 1 262 ? -21.161 -9.514 7.409 1.00 93.12 262 LEU A CA 1
ATOM 2093 C C . LEU A 1 262 ? -21.752 -9.143 8.780 1.00 93.12 262 LEU A C 1
ATOM 2095 O O . LEU A 1 262 ? -21.087 -8.483 9.575 1.00 93.12 262 LEU A O 1
ATOM 2099 N N . SER A 1 263 ? -22.970 -9.587 9.100 1.00 93.62 263 SER A N 1
ATOM 2100 C CA . SER A 1 263 ? -23.563 -9.353 10.424 1.00 93.62 263 SER A CA 1
ATOM 2101 C C . SER A 1 263 ? -22.776 -10.023 11.555 1.00 93.62 263 SER A C 1
ATOM 2103 O O . SER A 1 263 ? -22.613 -9.419 12.615 1.00 93.62 263 SER A O 1
ATOM 2105 N N . GLN A 1 264 ? -22.264 -11.237 11.334 1.00 94.06 264 GLN A N 1
ATOM 2106 C CA . GLN A 1 264 ? -21.402 -11.948 12.283 1.00 94.06 264 GLN A CA 1
ATOM 2107 C C . GLN A 1 264 ? -20.062 -11.231 12.460 1.00 94.06 264 GLN A C 1
ATOM 2109 O O . GLN A 1 264 ? -19.636 -11.036 13.595 1.00 94.06 264 GLN A O 1
ATOM 2114 N N . LEU A 1 265 ? -19.441 -10.770 11.369 1.00 92.19 265 LEU A N 1
ATOM 2115 C CA . LEU A 1 265 ? -18.206 -9.984 11.440 1.00 92.19 265 LEU A CA 1
ATOM 2116 C C . LEU A 1 265 ? -18.398 -8.715 12.282 1.00 92.19 265 LEU A C 1
ATOM 2118 O O . LEU A 1 265 ? -17.609 -8.446 13.186 1.00 92.19 265 LEU A O 1
ATOM 2122 N N . ILE A 1 266 ? -19.462 -7.949 12.014 1.00 91.56 266 ILE A N 1
ATOM 2123 C CA . ILE A 1 266 ? -19.772 -6.717 12.754 1.00 91.56 266 ILE A CA 1
ATOM 2124 C C . ILE A 1 266 ? -19.946 -7.017 14.245 1.00 91.56 266 ILE A C 1
ATOM 2126 O O . ILE A 1 266 ? -19.430 -6.275 15.080 1.00 91.56 266 ILE A O 1
ATOM 2130 N N . ALA A 1 267 ? -20.645 -8.102 14.591 1.00 90.88 267 ALA A N 1
ATOM 2131 C CA . ALA A 1 267 ? -20.818 -8.514 15.980 1.00 90.88 267 ALA A CA 1
ATOM 2132 C C . ALA A 1 267 ? -19.474 -8.869 16.643 1.00 90.88 267 ALA A C 1
ATOM 2134 O O . ALA A 1 267 ? -19.196 -8.386 17.740 1.00 90.88 267 ALA A O 1
ATOM 2135 N N . ASN A 1 268 ? -18.615 -9.629 15.956 1.00 89.38 268 ASN A N 1
ATOM 2136 C CA . ASN A 1 268 ? -17.294 -10.016 16.459 1.00 89.38 268 ASN A CA 1
ATOM 2137 C C . ASN A 1 268 ? -16.400 -8.798 16.726 1.00 89.38 268 ASN A C 1
ATOM 2139 O O . ASN A 1 268 ? -15.783 -8.714 17.785 1.00 89.38 268 ASN A O 1
ATOM 2143 N N . LEU A 1 269 ? -16.391 -7.822 15.815 1.00 86.94 269 LEU A N 1
ATOM 2144 C CA . LEU A 1 269 ? -15.605 -6.589 15.940 1.00 86.94 269 LEU A CA 1
ATOM 2145 C C . LEU A 1 269 ? -16.221 -5.540 16.885 1.00 86.94 269 LEU A C 1
ATOM 2147 O O . LEU A 1 269 ? -15.628 -4.487 17.118 1.00 86.94 269 LEU A O 1
ATOM 2151 N N . SER A 1 270 ? -17.416 -5.801 17.417 1.00 80.00 270 SER A N 1
ATOM 2152 C CA . SER A 1 270 ? -18.086 -4.942 18.403 1.00 80.00 270 SER A CA 1
ATOM 2153 C C . SER A 1 270 ? -17.967 -5.473 19.837 1.00 80.00 270 SER A C 1
ATOM 2155 O O . SER A 1 270 ? -18.391 -4.798 20.780 1.00 80.00 270 SER A O 1
ATOM 2157 N N . ASN A 1 271 ? -17.404 -6.669 20.028 1.00 69.94 271 ASN A N 1
ATOM 2158 C CA . ASN A 1 271 ? -17.185 -7.242 21.352 1.00 69.94 271 ASN A CA 1
ATOM 2159 C C . ASN A 1 271 ? -16.050 -6.487 22.069 1.00 69.94 271 ASN A C 1
ATOM 2161 O O . ASN A 1 271 ? -14.943 -6.401 21.553 1.00 69.94 271 ASN A O 1
ATOM 2165 N N . GLY A 1 272 ? -16.316 -5.946 23.266 1.00 61.44 272 GLY A N 1
ATOM 2166 C CA . GLY A 1 272 ? -15.299 -5.263 24.090 1.00 61.44 272 GLY A CA 1
ATOM 2167 C C . GLY A 1 272 ? -15.509 -3.762 24.329 1.00 61.44 272 GLY A C 1
ATOM 2168 O O . GLY A 1 272 ? -14.636 -3.110 24.890 1.00 61.44 272 GLY A O 1
ATOM 2169 N N . GLY A 1 273 ? -16.662 -3.198 23.952 1.00 60.06 273 GLY A N 1
ATOM 2170 C CA . GLY A 1 273 ? -17.065 -1.836 24.343 1.00 60.06 273 GLY A CA 1
ATOM 2171 C C . GLY A 1 273 ? -16.649 -0.714 23.385 1.00 60.06 273 GLY A C 1
ATOM 2172 O O . GLY A 1 273 ? -17.183 0.387 23.495 1.00 60.06 273 GLY A O 1
ATOM 2173 N N . SER A 1 274 ? -15.790 -0.990 22.399 1.00 66.44 274 SER A N 1
ATOM 2174 C CA . SER A 1 274 ? -15.527 -0.086 21.274 1.00 66.44 274 SER A CA 1
ATOM 2175 C C . SER A 1 274 ? -15.974 -0.730 19.963 1.00 66.44 274 SER A C 1
ATOM 2177 O O . SER A 1 274 ? -15.464 -1.776 19.575 1.00 66.44 274 SER A O 1
ATOM 2179 N N . LYS A 1 275 ? -16.943 -0.112 19.277 1.00 83.75 275 LYS A N 1
ATOM 2180 C CA . LYS A 1 275 ? -17.471 -0.600 17.995 1.00 83.75 275 LYS A CA 1
ATOM 2181 C C . LYS A 1 275 ? -16.502 -0.234 16.868 1.00 83.75 275 LYS A C 1
ATOM 2183 O O . LYS A 1 275 ? -16.413 0.940 16.503 1.00 83.75 275 LYS A O 1
ATOM 2188 N N . PHE A 1 276 ? -15.792 -1.209 16.300 1.00 88.69 276 PHE A N 1
ATOM 2189 C CA . PHE A 1 276 ? -15.014 -0.983 15.080 1.00 88.69 276 PHE A CA 1
ATOM 2190 C C . PHE A 1 276 ? -15.969 -0.675 13.901 1.00 88.69 276 PHE A C 1
ATOM 2192 O O . PHE A 1 276 ? -16.922 -1.429 13.685 1.00 88.69 276 PHE A O 1
ATOM 2199 N N . PRO A 1 277 ? -15.756 0.401 13.117 1.00 91.19 277 PRO A N 1
ATOM 2200 C CA . PRO A 1 277 ? -16.745 0.905 12.154 1.00 91.19 277 PRO A CA 1
ATOM 2201 C C . PRO A 1 277 ? -16.707 0.189 10.787 1.00 91.19 277 PRO A C 1
ATOM 2203 O O . PRO A 1 277 ? -16.780 0.836 9.742 1.00 91.19 277 PRO A O 1
ATOM 2206 N N . ILE A 1 278 ? -16.561 -1.143 10.763 1.00 90.50 278 ILE A N 1
ATOM 2207 C CA . ILE A 1 278 ? -16.387 -1.900 9.507 1.00 90.50 278 ILE A CA 1
ATOM 2208 C C . ILE A 1 278 ? -17.616 -1.803 8.593 1.00 90.50 278 ILE A C 1
ATOM 2210 O O . ILE A 1 278 ? -17.488 -1.791 7.373 1.00 90.50 278 ILE A O 1
ATOM 2214 N N . ASP A 1 279 ? -18.809 -1.711 9.179 1.00 90.12 279 ASP A N 1
ATOM 2215 C CA . ASP A 1 279 ? -20.079 -1.588 8.466 1.00 90.12 279 ASP A CA 1
ATOM 2216 C C . ASP A 1 279 ? -20.124 -0.308 7.635 1.00 90.12 279 ASP A C 1
ATOM 2218 O O . ASP A 1 279 ? -20.443 -0.339 6.447 1.00 90.12 279 ASP A O 1
ATOM 2222 N N . GLU A 1 280 ? -19.766 0.808 8.257 1.00 91.25 280 GLU A N 1
ATOM 2223 C CA . GLU A 1 280 ? -19.762 2.126 7.635 1.00 91.25 280 GLU A CA 1
ATOM 2224 C C . GLU A 1 280 ? -18.649 2.256 6.588 1.00 91.25 280 GLU A C 1
ATOM 2226 O O . GLU A 1 280 ? -18.888 2.800 5.507 1.00 91.25 280 GLU A O 1
ATOM 2231 N N . ILE A 1 281 ? -17.464 1.702 6.874 1.00 91.56 281 ILE A N 1
ATOM 2232 C CA . ILE A 1 281 ? -16.336 1.643 5.935 1.00 91.56 281 ILE A CA 1
ATOM 2233 C C . ILE A 1 281 ? -16.741 0.887 4.667 1.00 91.56 281 ILE A C 1
ATOM 2235 O O . ILE A 1 281 ? -16.685 1.439 3.567 1.00 91.56 281 ILE A O 1
ATOM 2239 N N . LEU A 1 282 ? -17.217 -0.353 4.812 1.00 91.50 282 LEU A N 1
ATOM 2240 C CA . LEU A 1 282 ? -17.588 -1.173 3.663 1.00 91.50 282 LEU A CA 1
ATOM 2241 C C . LEU A 1 282 ? -18.754 -0.538 2.896 1.00 91.50 282 LEU A C 1
ATOM 2243 O O . LEU A 1 282 ? -18.705 -0.455 1.675 1.00 91.50 282 LEU A O 1
ATOM 2247 N N . GLN A 1 283 ? -19.783 -0.013 3.565 1.00 90.12 283 GLN A N 1
ATOM 2248 C CA . GLN A 1 283 ? -20.892 0.652 2.867 1.00 90.12 283 GLN A CA 1
ATOM 2249 C C . GLN A 1 283 ? -20.436 1.849 2.023 1.00 90.12 283 GLN A C 1
ATOM 2251 O O . GLN A 1 283 ? -20.918 2.019 0.899 1.00 90.12 283 GLN A O 1
ATOM 2256 N N . ARG A 1 284 ? -19.512 2.669 2.540 1.00 90.44 284 ARG A N 1
ATOM 2257 C CA . ARG A 1 284 ? -18.921 3.790 1.799 1.00 90.44 284 ARG A CA 1
ATOM 2258 C C . ARG A 1 284 ? -18.232 3.295 0.530 1.00 90.44 284 ARG A C 1
ATOM 2260 O O . ARG A 1 284 ? -18.532 3.800 -0.551 1.00 90.44 284 ARG A O 1
ATOM 2267 N N . ASP A 1 285 ? -17.358 2.303 0.651 1.00 89.62 285 ASP A N 1
ATOM 2268 C CA . ASP A 1 285 ? -16.531 1.840 -0.467 1.00 89.62 285 ASP A CA 1
ATOM 2269 C C . ASP A 1 285 ? -17.354 1.100 -1.525 1.00 89.62 285 ASP A C 1
ATOM 2271 O O . ASP A 1 285 ? -17.195 1.322 -2.725 1.00 89.62 285 ASP A O 1
ATOM 2275 N N . PHE A 1 286 ? -18.335 0.310 -1.097 1.00 88.62 286 PHE A N 1
ATOM 2276 C CA . PHE A 1 286 ? -19.246 -0.400 -1.993 1.00 88.62 286 PHE A CA 1
ATOM 2277 C C . PHE A 1 286 ? -20.202 0.534 -2.746 1.00 88.62 286 PHE A C 1
ATOM 2279 O O . PHE A 1 286 ? -20.563 0.267 -3.899 1.00 88.62 286 PHE A O 1
ATOM 2286 N N . ARG A 1 287 ? -20.557 1.679 -2.150 1.00 89.25 287 ARG A N 1
ATOM 2287 C CA . ARG A 1 287 ? -21.338 2.721 -2.827 1.00 89.25 287 ARG A CA 1
ATOM 2288 C C . ARG A 1 287 ? -20.583 3.331 -4.010 1.00 89.25 287 ARG A C 1
ATOM 2290 O O . ARG A 1 287 ? -21.225 3.661 -5.005 1.00 89.25 287 ARG A O 1
ATOM 2297 N N . LEU A 1 288 ? -19.254 3.457 -3.933 1.00 87.31 288 LEU A N 1
ATOM 2298 C CA . LEU A 1 288 ? -18.436 4.023 -5.017 1.00 87.31 288 LEU A CA 1
ATOM 2299 C C . LEU A 1 288 ? -18.452 3.155 -6.281 1.00 87.31 288 LEU A C 1
ATOM 2301 O O . LEU A 1 288 ? -18.381 3.685 -7.387 1.00 87.31 288 LEU A O 1
ATOM 2305 N N . ILE A 1 289 ? -18.595 1.838 -6.122 1.00 86.69 289 ILE A N 1
ATOM 2306 C CA . ILE A 1 289 ? -18.611 0.865 -7.226 1.00 86.69 289 ILE A CA 1
ATOM 2307 C C . ILE A 1 289 ? -20.018 0.357 -7.578 1.00 86.69 289 ILE A C 1
ATOM 2309 O O . ILE A 1 289 ? -20.157 -0.568 -8.376 1.00 86.69 289 ILE A O 1
ATOM 2313 N N . ASN A 1 290 ? -21.067 0.955 -7.003 1.00 88.44 290 ASN A N 1
ATOM 2314 C CA . ASN A 1 290 ? -22.469 0.587 -7.227 1.00 88.44 290 ASN A CA 1
ATOM 2315 C C . ASN A 1 290 ? -22.778 -0.903 -6.951 1.00 88.44 290 ASN A C 1
ATOM 2317 O O . ASN A 1 290 ? -23.567 -1.532 -7.659 1.00 88.44 290 ASN A O 1
ATOM 2321 N N . VAL A 1 291 ? -22.153 -1.473 -5.916 1.00 86.44 291 VAL A N 1
ATOM 2322 C CA . VAL A 1 291 ? -22.414 -2.842 -5.448 1.00 86.44 291 VAL A CA 1
ATOM 2323 C C . VAL A 1 291 ? -23.140 -2.769 -4.109 1.00 86.44 291 VAL A C 1
ATOM 2325 O O . VAL A 1 291 ? -22.704 -2.081 -3.194 1.00 86.44 291 VAL A O 1
ATOM 2328 N N . SER A 1 292 ? -24.256 -3.481 -3.967 1.00 84.88 292 SER A N 1
ATOM 2329 C CA . SER A 1 292 ? -24.983 -3.555 -2.696 1.00 84.88 292 SER A CA 1
ATOM 2330 C C . SER A 1 292 ? -24.453 -4.684 -1.816 1.00 84.88 292 SER A C 1
ATOM 2332 O O . SER A 1 292 ? -24.327 -5.817 -2.282 1.00 84.88 292 SER A O 1
ATOM 2334 N N . ILE A 1 293 ? -24.246 -4.395 -0.532 1.00 89.69 293 ILE A N 1
ATOM 2335 C CA . ILE A 1 293 ? -23.972 -5.390 0.513 1.00 89.69 293 ILE A CA 1
ATOM 2336 C C . ILE A 1 293 ? -25.098 -5.395 1.543 1.00 89.69 293 ILE A C 1
ATOM 2338 O O . ILE A 1 293 ? -25.736 -4.379 1.807 1.00 89.69 293 ILE A O 1
ATOM 2342 N N . SER A 1 294 ? -25.347 -6.562 2.124 1.00 90.69 294 SER A N 1
ATOM 2343 C CA . SER A 1 294 ? -26.297 -6.779 3.217 1.00 90.69 294 SER A CA 1
ATOM 2344 C C . SER A 1 294 ? -25.649 -7.560 4.363 1.00 90.69 294 SER A C 1
ATOM 2346 O O . SER A 1 294 ? -24.550 -8.092 4.210 1.00 90.69 294 SER A O 1
ATOM 2348 N N . GLY A 1 295 ? -26.344 -7.698 5.493 1.00 90.81 295 GLY A N 1
ATOM 2349 C CA . GLY A 1 295 ? -25.877 -8.524 6.614 1.00 90.81 295 GLY A CA 1
ATOM 2350 C C . GLY A 1 295 ? -25.586 -9.988 6.248 1.00 90.81 295 GLY A C 1
ATOM 2351 O O . GLY A 1 295 ? -24.732 -10.614 6.867 1.00 90.81 295 GLY A O 1
ATOM 2352 N N . GLY A 1 296 ? -26.236 -10.512 5.201 1.00 92.00 296 GLY A N 1
ATOM 2353 C CA . GLY A 1 296 ? -26.001 -11.859 4.672 1.00 92.00 296 GLY A CA 1
ATOM 2354 C C . GLY A 1 296 ? -24.825 -11.976 3.696 1.00 92.00 296 GLY A C 1
ATOM 2355 O O . GLY A 1 296 ? -24.564 -13.074 3.215 1.00 92.00 296 GLY A O 1
ATOM 2356 N N . THR A 1 297 ? -24.127 -10.879 3.378 1.00 93.25 297 THR A N 1
ATOM 2357 C CA . THR A 1 297 ? -22.962 -10.911 2.474 1.00 93.25 297 THR A CA 1
ATOM 2358 C C . THR A 1 297 ? -21.877 -11.791 3.071 1.00 93.25 297 THR A C 1
ATOM 2360 O O . THR A 1 297 ? -21.564 -11.655 4.254 1.00 93.25 297 THR A O 1
ATOM 2363 N N . LYS A 1 298 ? -21.309 -12.684 2.260 1.00 94.50 298 LYS A N 1
ATOM 2364 C CA . LYS A 1 298 ? -20.248 -13.594 2.686 1.00 94.50 298 LYS A CA 1
ATOM 2365 C C . LYS A 1 298 ? -18.941 -12.824 2.877 1.00 94.50 298 LYS A C 1
ATOM 2367 O O . LYS A 1 298 ? -18.560 -12.024 2.021 1.00 94.50 298 LYS A O 1
ATOM 2372 N N . VAL A 1 299 ? -18.265 -13.101 3.982 1.00 94.38 299 VAL A N 1
ATOM 2373 C CA . VAL A 1 299 ? -16.943 -12.585 4.316 1.00 94.38 299 VAL A CA 1
ATOM 2374 C C . VAL A 1 299 ? -16.019 -13.765 4.596 1.00 94.38 299 VAL A C 1
ATOM 2376 O O . VAL A 1 299 ? -16.326 -14.603 5.443 1.00 94.38 299 VAL A O 1
ATOM 2379 N N . ASN A 1 300 ? -14.893 -13.814 3.899 1.00 93.44 300 ASN A N 1
ATOM 2380 C CA . ASN A 1 300 ? -13.785 -14.710 4.186 1.00 93.44 300 ASN A CA 1
ATOM 2381 C C . ASN A 1 300 ? -12.705 -13.893 4.903 1.00 93.44 300 ASN A C 1
ATOM 2383 O O . ASN A 1 300 ? -12.251 -12.889 4.362 1.00 93.44 300 ASN A O 1
ATOM 2387 N N . VAL A 1 301 ? -12.319 -14.297 6.107 1.00 90.81 301 VAL A N 1
ATOM 2388 C CA . VAL A 1 301 ? -11.220 -13.698 6.875 1.00 90.81 301 VAL A CA 1
ATOM 2389 C C . VAL A 1 301 ? -10.077 -14.701 6.880 1.00 90.81 301 VAL A C 1
ATOM 2391 O O . VAL A 1 301 ? -10.312 -15.847 7.258 1.00 90.81 301 VAL A O 1
ATOM 2394 N N . GLN A 1 302 ? -8.895 -14.297 6.423 1.00 86.25 302 GLN A N 1
ATOM 2395 C CA . GLN A 1 302 ? -7.710 -15.150 6.285 1.00 86.25 302 GLN A CA 1
ATOM 2396 C C . GLN A 1 302 ? -6.432 -14.444 6.743 1.00 86.25 302 GLN A C 1
ATOM 2398 O O . GLN A 1 302 ? -6.420 -13.192 6.796 1.00 86.25 302 GLN A O 1
#

Secondary structure (DSSP, 8-state):
-HHHHHHHHHHHHHHTT------S------SHHHHHHHHHHHHH--SS-TTT-HHHHHHTT--S-GGGS--HHHHHHHHHHHHHHHH--PPPPSS--HHHHHHHHHHHHHTSTT-HHHHHHHHHHHHHHTT--S---GGG--SS-S--HHHHHHHH-STTT--EEEEEETTEEEEEE---S-SS--GGGS-------HHHHHHHHHHHHHHHHHHHHHHHHHH-S---HHHHHHHHHHHHHHHHHHHHHHHHS----EEEEHHHHHHHTTTTS----HHHHHHHHHHHTT----TT-EEEE-

Foldseek 3Di:
DVVVVVVVVVVVVVVVPPPPDPDPDPPPPPDPVSVVVVVVQVQQAADDDCVPCVCNRRGVNPPVPVVVPPDVVNVVVVVVVLVVLVPDDDDADVVGDPSRVVSVVSCCVPVVPPPPVVVLVVVLVVCVVLVNSADDFPVPADPDHPDDVLNSCLRVPCPPQWDWDWDADPRAIEIEIEGDQALAQALVVDPDDDDPDPVVRVVSRVVRLVVQLVVQLVVNVSRDPDDPSVRSSVVSVVSNVVRVVSRVVSVPDDPDKDKDFQLVVQVVCPPPPDRRPNVSSVVVVCVVVVHDGDRRHMYIYD

Radius of gyration: 29.08 Å; chains: 1; bounding box: 55×86×66 Å

Sequence (302 aa):
MLFLIITLGILCATICTSEGQPSLRNEVCNETECKEFAQEIKNQMGSSEPCHDFHNYVCGNWTGAQELEPKPLKDKAVKVLADLLEAAYPPWTEPPNATEKLVNAYVSCTLKERNTTALKISVRNVLKYYNIGQWPLQSEAPQQPNRTYQEILKVAGPLPLFPYFISKEESNTIITMTKMPDFYMSGEDFDIEERDDYEQYDLIEQKSEEAYKEFITKTIELLSDDTMDKEKSNVAEEIIYFEKNISKIASEAEDSAVTMNLSQLIANLSNGGSKFPIDEILQRDFRLINVSISGGTKVNVQ

Organism: Amblyomma cajennense (NCBI:txid34607)